Protein AF-A0A2E6NA21-F1 (afdb_monomer_lite)

Sequence (187 aa):
MALSGMVLVLFVMGHMLGNLQIFLGPDVINAYAYKLHHLLPASALWAVRLVLLGTIAVHLWAAVTLTLDNRKARPQGYLEDKVVQASYSSRTMRMSGIILLAFIIFHIAHFTVRIIPGKQYEEFGILEKTMVPLVKDGEVVMKNGHEVTTFNVNDMMVAGFKVWWVSAFYIIATGLLCMHLMHGFSS

Structure (mmCIF, N/CA/C/O backbone):
data_AF-A0A2E6NA21-F1
#
_entry.id   AF-A0A2E6NA21-F1
#
loop_
_atom_site.group_PDB
_atom_site.id
_atom_site.type_symbol
_atom_site.label_atom_id
_atom_site.label_alt_id
_atom_site.label_comp_id
_atom_site.label_asym_id
_atom_site.label_entity_id
_atom_site.label_seq_id
_atom_site.pdbx_PDB_ins_code
_atom_site.Cartn_x
_atom_site.Cartn_y
_atom_site.Cartn_z
_atom_site.occupancy
_atom_site.B_iso_or_equiv
_atom_site.auth_seq_id
_atom_site.auth_comp_id
_atom_site.auth_asym_id
_atom_site.auth_atom_id
_atom_site.pdbx_PDB_model_num
ATOM 1 N N . MET A 1 1 ? -12.919 9.742 11.519 1.00 87.44 1 MET A N 1
ATOM 2 C CA . MET A 1 1 ? -13.012 8.289 11.260 1.00 87.44 1 MET A CA 1
ATOM 3 C C . MET A 1 1 ? -13.447 7.982 9.837 1.00 87.44 1 MET A C 1
ATOM 5 O O . MET A 1 1 ? -12.627 7.455 9.100 1.00 87.44 1 MET A O 1
ATOM 9 N N . ALA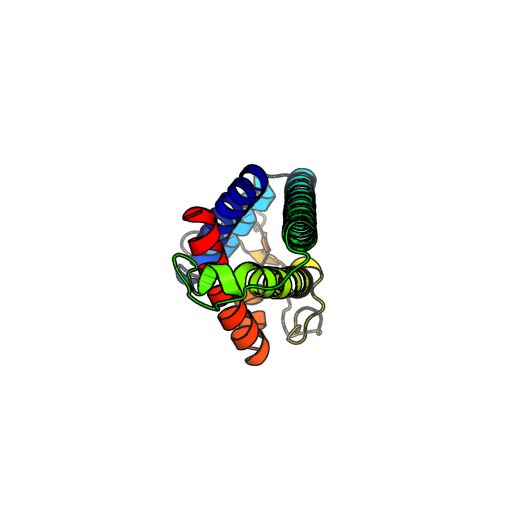 A 1 2 ? -14.665 8.349 9.424 1.00 87.88 2 ALA A N 1
ATOM 10 C CA . ALA A 1 2 ? -15.185 7.994 8.098 1.00 87.88 2 ALA A CA 1
ATOM 11 C C . ALA A 1 2 ? -14.351 8.554 6.928 1.00 87.88 2 ALA A C 1
ATOM 13 O O . ALA A 1 2 ? -13.934 7.793 6.064 1.00 87.88 2 ALA A O 1
ATOM 14 N N . LEU A 1 3 ? -14.028 9.856 6.931 1.00 92.06 3 LEU A N 1
ATOM 15 C CA . LEU A 1 3 ? -13.282 10.480 5.827 1.00 92.06 3 LEU A CA 1
ATOM 16 C C . LEU A 1 3 ? -11.878 9.880 5.641 1.00 92.06 3 LEU A C 1
ATOM 18 O O . LEU A 1 3 ? -11.493 9.544 4.526 1.00 92.06 3 LEU A O 1
ATOM 22 N N . SER A 1 4 ? -11.124 9.701 6.731 1.00 94.31 4 SER A N 1
ATOM 23 C CA . SER A 1 4 ? -9.805 9.066 6.659 1.00 94.31 4 SER A CA 1
ATOM 24 C C . SER A 1 4 ? -9.903 7.591 6.262 1.00 94.31 4 SER A C 1
ATOM 26 O O . SER A 1 4 ? -9.069 7.120 5.499 1.00 94.31 4 SER A O 1
ATOM 28 N N . GLY A 1 5 ? -10.944 6.877 6.708 1.00 91.69 5 GLY A N 1
ATOM 29 C CA . GLY A 1 5 ? -11.231 5.514 6.256 1.00 91.69 5 GLY A CA 1
ATOM 30 C C . GLY A 1 5 ? -11.495 5.442 4.750 1.00 91.69 5 GLY A C 1
ATOM 31 O O . GLY A 1 5 ? -10.889 4.621 4.073 1.00 91.69 5 GLY A O 1
ATOM 32 N N . MET A 1 6 ? -12.313 6.349 4.209 1.00 92.75 6 MET A N 1
ATOM 33 C CA . MET A 1 6 ? -12.626 6.416 2.777 1.00 92.75 6 MET A CA 1
ATOM 34 C C . MET A 1 6 ? -11.366 6.597 1.921 1.00 92.75 6 MET A C 1
ATOM 36 O O . MET A 1 6 ? -11.164 5.867 0.953 1.00 92.75 6 MET A O 1
ATOM 40 N N . VAL A 1 7 ? -10.483 7.527 2.299 1.00 95.38 7 VAL A N 1
ATOM 41 C CA . VAL A 1 7 ? -9.211 7.748 1.589 1.00 95.38 7 VAL A CA 1
ATOM 42 C C . VAL A 1 7 ? -8.351 6.479 1.585 1.00 95.38 7 VAL A C 1
ATOM 44 O O . VAL A 1 7 ? -7.811 6.106 0.544 1.00 95.38 7 VAL A O 1
ATOM 47 N N . LEU A 1 8 ? -8.251 5.785 2.724 1.00 94.69 8 LEU A N 1
ATOM 48 C CA . LEU A 1 8 ? -7.475 4.546 2.831 1.00 94.69 8 LEU A CA 1
ATOM 49 C C . LEU A 1 8 ? -8.094 3.397 2.029 1.00 94.69 8 LEU A C 1
ATOM 51 O O . LEU A 1 8 ? -7.355 2.654 1.391 1.00 94.69 8 LEU A O 1
ATOM 55 N N . VAL A 1 9 ? -9.423 3.270 2.009 1.00 93.94 9 VAL A N 1
ATOM 56 C CA . VAL A 1 9 ? -10.135 2.267 1.198 1.00 93.94 9 VAL A CA 1
ATOM 57 C C . VAL A 1 9 ? -9.843 2.480 -0.286 1.00 93.94 9 VAL A C 1
ATOM 59 O O . VAL A 1 9 ? -9.424 1.542 -0.964 1.00 93.94 9 VAL A O 1
ATOM 62 N N . LEU A 1 10 ? -9.998 3.712 -0.782 1.00 93.88 10 LEU A N 1
ATOM 63 C CA . LEU A 1 10 ? -9.723 4.049 -2.182 1.00 93.88 10 LEU A CA 1
ATOM 64 C C . LEU A 1 10 ? -8.265 3.761 -2.552 1.00 93.88 10 LEU A C 1
ATOM 66 O O . LEU A 1 10 ? -7.993 3.183 -3.607 1.00 93.88 10 LEU A O 1
ATOM 70 N N . PHE A 1 11 ? -7.331 4.110 -1.665 1.00 95.19 11 PHE A N 1
ATOM 71 C CA . PHE A 1 11 ? -5.924 3.782 -1.856 1.00 95.19 11 PHE A CA 1
ATOM 72 C C . PHE A 1 11 ? -5.698 2.270 -1.922 1.00 95.19 11 PHE A C 1
ATOM 74 O O . PHE A 1 11 ? -5.052 1.805 -2.857 1.00 95.19 11 PHE A O 1
ATOM 81 N N . VAL A 1 12 ? -6.236 1.496 -0.974 1.00 95.00 12 VAL A N 1
ATOM 82 C CA . VAL A 1 12 ? -6.077 0.035 -0.951 1.00 95.00 12 VAL A CA 1
ATOM 83 C C . VAL A 1 12 ? -6.665 -0.594 -2.213 1.00 95.00 12 VAL A C 1
ATOM 85 O O . VAL A 1 12 ? -6.020 -1.457 -2.798 1.00 95.00 12 VAL A O 1
ATOM 88 N N . MET A 1 13 ? -7.825 -0.137 -2.693 1.00 93.75 13 MET A N 1
ATOM 89 C CA . MET A 1 13 ? -8.403 -0.620 -3.953 1.00 93.75 13 MET A CA 1
ATOM 90 C C . MET A 1 13 ? -7.458 -0.387 -5.139 1.00 93.75 13 MET A C 1
ATOM 92 O O . MET A 1 13 ? -7.123 -1.334 -5.850 1.00 93.75 13 MET A O 1
ATOM 96 N N . GLY A 1 14 ? -6.978 0.847 -5.328 1.00 94.88 14 GLY A N 1
ATOM 97 C CA . GLY A 1 14 ? -6.031 1.168 -6.402 1.00 94.88 14 GLY A CA 1
ATOM 98 C C . GLY A 1 14 ? -4.698 0.425 -6.260 1.00 94.88 14 GLY A C 1
ATOM 99 O O . GLY A 1 14 ? -4.151 -0.082 -7.240 1.00 94.88 14 GLY A O 1
ATOM 100 N N . HIS A 1 15 ? -4.200 0.296 -5.031 1.00 94.94 15 HIS A N 1
ATOM 101 C CA . HIS A 1 15 ? -2.989 -0.451 -4.714 1.00 94.94 15 HIS A CA 1
ATOM 102 C C . HIS A 1 15 ? -3.134 -1.928 -5.092 1.00 94.94 15 HIS A C 1
ATOM 104 O O . HIS A 1 15 ? -2.263 -2.475 -5.766 1.00 94.94 15 HIS A O 1
ATOM 110 N N . MET A 1 16 ? -4.244 -2.570 -4.726 1.00 94.06 16 MET A N 1
ATOM 111 C CA . MET A 1 16 ? -4.506 -3.964 -5.083 1.00 94.06 16 MET A CA 1
ATOM 112 C C . MET A 1 16 ? -4.643 -4.145 -6.596 1.00 94.06 16 MET A C 1
ATOM 114 O O . MET A 1 16 ? -4.037 -5.065 -7.137 1.00 94.06 16 MET A O 1
ATOM 118 N N . LEU A 1 17 ? -5.342 -3.244 -7.296 1.00 95.12 17 LEU A N 1
ATOM 119 C CA . LEU A 1 17 ? -5.437 -3.277 -8.763 1.00 95.12 17 LEU A CA 1
ATOM 120 C C . LEU A 1 17 ? -4.061 -3.197 -9.439 1.00 95.12 17 LEU A C 1
ATOM 122 O O . LEU A 1 17 ? -3.809 -3.921 -10.400 1.00 95.12 17 LEU A O 1
ATOM 126 N N . GLY A 1 18 ? -3.156 -2.361 -8.925 1.00 94.50 18 GLY A N 1
ATOM 127 C CA . GLY A 1 18 ? -1.771 -2.310 -9.396 1.00 94.50 18 GLY A CA 1
ATOM 128 C C . GLY A 1 18 ? -1.015 -3.620 -9.148 1.00 94.50 18 GLY A C 1
ATOM 129 O O . GLY A 1 18 ? -0.352 -4.124 -10.050 1.00 94.50 18 GLY A O 1
ATOM 130 N N . ASN A 1 19 ? -1.151 -4.206 -7.954 1.00 94.62 19 ASN A N 1
ATOM 131 C CA . ASN A 1 19 ? -0.463 -5.452 -7.593 1.00 94.62 19 ASN A CA 1
ATOM 132 C C . ASN A 1 19 ? -0.990 -6.676 -8.356 1.00 94.62 19 ASN A C 1
ATOM 134 O O . ASN A 1 19 ? -0.204 -7.557 -8.689 1.00 94.62 19 ASN A O 1
ATOM 138 N N . LEU A 1 20 ? -2.289 -6.739 -8.669 1.00 95.00 20 LEU A N 1
ATOM 139 C CA . LEU A 1 20 ? -2.887 -7.857 -9.413 1.00 95.00 20 LEU A CA 1
ATOM 140 C C . LEU A 1 20 ? -2.317 -8.007 -10.831 1.00 95.00 20 LEU A C 1
ATOM 142 O O . LEU A 1 20 ? -2.383 -9.095 -11.400 1.00 95.00 20 LEU A O 1
ATOM 146 N N . GLN A 1 21 ? -1.692 -6.962 -11.382 1.00 94.69 21 GLN A N 1
ATOM 147 C CA . GLN A 1 21 ? -0.993 -7.045 -12.667 1.00 94.69 21 GLN A CA 1
ATOM 148 C C . GLN A 1 21 ? 0.176 -8.039 -12.653 1.00 94.69 21 GLN A C 1
ATOM 150 O O . GLN A 1 21 ? 0.604 -8.463 -13.722 1.00 94.69 21 GLN A O 1
ATOM 155 N N . ILE A 1 22 ? 0.642 -8.481 -11.475 1.00 94.12 22 ILE A N 1
ATOM 156 C CA . ILE A 1 22 ? 1.618 -9.574 -11.348 1.00 94.12 22 ILE A CA 1
ATOM 157 C C . ILE A 1 22 ? 1.169 -10.847 -12.088 1.00 94.12 22 ILE A C 1
ATOM 159 O O . ILE A 1 22 ? 2.003 -11.569 -12.627 1.00 94.12 22 ILE A O 1
ATOM 163 N N . PHE A 1 23 ? -0.143 -11.099 -12.165 1.00 93.88 23 PHE A N 1
ATOM 164 C CA . PHE A 1 23 ? -0.715 -12.272 -12.832 1.00 93.88 23 PHE A CA 1
ATOM 165 C C . PHE A 1 23 ? -0.804 -12.134 -14.358 1.00 93.88 23 PHE A C 1
ATOM 167 O O . PHE A 1 23 ? -1.068 -13.120 -15.038 1.00 93.88 23 PHE A O 1
ATOM 174 N N . LEU A 1 24 ? -0.583 -10.932 -14.902 1.00 93.06 24 LEU A N 1
ATOM 175 C CA . LEU A 1 24 ? -0.597 -10.665 -16.346 1.00 93.06 24 LEU A CA 1
ATOM 176 C C . LEU A 1 24 ? 0.786 -10.829 -16.996 1.00 93.06 24 LEU A C 1
ATOM 178 O O . LEU A 1 24 ? 0.904 -10.729 -18.213 1.00 93.06 24 LEU A O 1
ATOM 182 N N . GLY A 1 25 ? 1.820 -11.084 -16.192 1.00 90.56 25 GLY A N 1
ATOM 183 C CA . GLY A 1 25 ? 3.188 -11.328 -16.637 1.00 90.56 25 GLY A CA 1
ATOM 184 C C . GLY A 1 25 ? 4.200 -10.295 -16.115 1.00 90.56 25 GLY A C 1
ATOM 185 O O . GLY A 1 25 ? 3.814 -9.201 -15.687 1.00 90.56 25 GLY A O 1
ATOM 186 N N . PRO A 1 26 ? 5.508 -10.620 -16.144 1.00 90.25 26 PRO A N 1
ATOM 187 C CA . PRO A 1 26 ? 6.567 -9.752 -15.620 1.00 90.25 26 PRO A CA 1
ATOM 188 C C . PRO A 1 26 ? 6.638 -8.383 -16.297 1.00 90.25 26 PRO A C 1
ATOM 190 O O . PRO A 1 26 ? 6.786 -7.362 -15.623 1.00 90.25 26 PRO A O 1
ATOM 193 N N . ASP A 1 27 ? 6.458 -8.350 -17.616 1.00 91.00 27 ASP A N 1
ATOM 194 C CA . ASP A 1 27 ? 6.577 -7.125 -18.407 1.00 91.00 27 ASP A CA 1
ATOM 195 C C . ASP A 1 27 ? 5.479 -6.115 -18.061 1.00 91.00 27 ASP A C 1
ATOM 197 O O . ASP A 1 27 ? 5.738 -4.916 -17.972 1.00 91.00 27 ASP A O 1
ATOM 201 N N . VAL A 1 28 ? 4.261 -6.591 -17.778 1.00 92.25 28 VAL A N 1
ATOM 202 C CA . VAL A 1 28 ? 3.105 -5.732 -17.482 1.00 92.25 28 VAL A CA 1
ATOM 203 C C . VAL A 1 28 ? 3.316 -4.960 -16.181 1.00 92.25 28 VAL A C 1
ATOM 205 O O . VAL A 1 28 ? 3.185 -3.733 -16.162 1.00 92.25 28 VAL A O 1
ATOM 208 N N . ILE A 1 29 ? 3.699 -5.645 -15.100 1.00 93.19 29 ILE A N 1
ATOM 209 C CA . ILE A 1 29 ? 3.918 -4.991 -13.804 1.00 93.19 29 ILE A CA 1
ATOM 210 C C . ILE A 1 29 ? 5.163 -4.090 -13.811 1.00 93.19 29 ILE A C 1
ATOM 212 O O . ILE A 1 29 ? 5.142 -2.999 -13.233 1.00 93.19 29 ILE A O 1
ATOM 216 N N . ASN A 1 30 ? 6.221 -4.489 -14.522 1.00 92.19 30 ASN A N 1
ATOM 217 C CA . ASN A 1 30 ? 7.436 -3.686 -14.668 1.00 92.19 30 ASN A CA 1
ATOM 218 C C . ASN A 1 30 ? 7.176 -2.423 -15.513 1.00 92.19 30 ASN A C 1
ATOM 220 O O . ASN A 1 30 ? 7.672 -1.338 -15.186 1.00 92.19 30 ASN A O 1
ATOM 224 N N . ALA A 1 31 ? 6.344 -2.523 -16.554 1.00 91.56 31 ALA A N 1
ATOM 225 C CA . ALA A 1 31 ? 5.896 -1.381 -17.349 1.00 91.56 31 ALA A CA 1
ATOM 226 C C . ALA A 1 31 ? 4.939 -0.467 -16.572 1.00 91.56 31 ALA A C 1
ATOM 228 O O . ALA A 1 31 ? 4.985 0.756 -16.729 1.00 91.56 31 ALA A O 1
ATOM 229 N N . TYR A 1 32 ? 4.089 -1.023 -15.707 1.00 92.50 32 TYR A N 1
ATOM 230 C CA . TYR A 1 32 ? 3.257 -0.236 -14.798 1.00 92.50 32 TYR A CA 1
ATOM 231 C C . TYR A 1 32 ? 4.110 0.581 -13.821 1.00 92.50 32 TYR A C 1
ATOM 233 O O . TYR A 1 32 ? 3.897 1.789 -13.682 1.00 92.50 32 TYR A O 1
ATOM 241 N N . ALA A 1 33 ? 5.128 -0.038 -13.217 1.00 89.88 33 ALA A N 1
ATOM 242 C CA . ALA A 1 33 ? 6.090 0.655 -12.365 1.00 89.88 33 ALA A CA 1
ATOM 243 C C . ALA A 1 33 ? 6.825 1.772 -13.124 1.00 89.88 33 ALA A C 1
ATOM 245 O O . ALA A 1 33 ? 6.919 2.894 -12.619 1.00 89.88 33 ALA A O 1
ATOM 246 N N . TYR A 1 34 ? 7.259 1.502 -14.362 1.00 90.56 34 TYR A N 1
ATOM 247 C CA . TYR A 1 34 ? 7.857 2.514 -15.235 1.00 90.56 34 TYR A CA 1
ATOM 248 C C . TYR A 1 34 ? 6.918 3.704 -15.447 1.00 90.56 34 TYR A C 1
ATOM 250 O O . TYR A 1 34 ? 7.301 4.845 -15.194 1.00 90.56 34 TYR A O 1
ATOM 258 N N . LYS A 1 35 ? 5.670 3.452 -15.869 1.00 91.19 35 LYS A N 1
ATOM 259 C CA . LYS A 1 35 ? 4.672 4.506 -16.113 1.00 91.19 35 LYS A CA 1
ATOM 260 C C . LYS A 1 35 ? 4.438 5.350 -14.868 1.00 91.19 35 LYS A C 1
ATOM 262 O O . LYS A 1 35 ? 4.381 6.570 -14.977 1.00 91.19 35 LYS A O 1
ATOM 267 N N . LEU A 1 36 ? 4.337 4.726 -13.697 1.00 89.69 36 LEU A N 1
ATOM 268 C CA . LEU A 1 36 ? 4.095 5.440 -12.449 1.00 89.69 36 LEU A CA 1
ATOM 269 C C . LEU A 1 36 ? 5.255 6.383 -12.095 1.00 89.69 36 LEU A C 1
ATOM 271 O O . LEU A 1 36 ? 5.015 7.546 -11.783 1.00 89.69 36 LEU A O 1
ATOM 275 N N . HIS A 1 37 ? 6.499 5.910 -12.202 1.00 86.25 37 HIS A N 1
ATOM 276 C CA . HIS A 1 37 ? 7.701 6.716 -11.949 1.00 86.25 37 HIS A CA 1
ATOM 277 C C . HIS A 1 37 ? 7.999 7.748 -13.043 1.00 86.25 37 HIS A C 1
ATOM 279 O O . HIS A 1 37 ? 8.673 8.742 -12.781 1.00 86.25 37 HIS A O 1
ATOM 285 N N . HIS A 1 38 ? 7.528 7.514 -14.268 1.00 87.25 38 HIS A N 1
ATOM 286 C CA . HIS A 1 38 ? 7.712 8.441 -15.378 1.00 87.25 38 HIS A CA 1
ATOM 287 C C . HIS A 1 38 ? 6.673 9.569 -15.373 1.00 87.25 38 HIS A C 1
ATOM 289 O O . HIS A 1 38 ? 7.017 10.719 -15.633 1.00 87.25 38 HIS A O 1
ATOM 295 N N . LEU A 1 39 ? 5.409 9.252 -15.067 1.00 89.06 39 LEU A N 1
ATOM 296 C CA . LEU A 1 39 ? 4.314 10.227 -15.014 1.00 89.06 39 LEU A CA 1
ATOM 297 C C . LEU A 1 39 ? 4.345 11.068 -13.736 1.00 89.06 39 LEU A C 1
ATOM 299 O O . LEU A 1 39 ? 3.979 12.242 -13.768 1.00 89.06 39 LEU A O 1
ATOM 303 N N . LEU A 1 40 ? 4.756 10.474 -12.613 1.00 89.00 40 LEU A N 1
ATOM 304 C CA . LEU A 1 40 ? 4.843 11.163 -11.332 1.00 89.00 40 LEU A CA 1
ATOM 305 C C . LEU A 1 40 ? 6.311 11.365 -10.955 1.00 89.00 40 LEU A C 1
ATOM 307 O O . LEU A 1 40 ? 7.024 10.380 -10.752 1.00 89.00 40 LEU A O 1
ATOM 311 N N . PRO A 1 41 ? 6.776 12.619 -10.793 1.00 89.56 41 PRO A N 1
ATOM 312 C CA . PRO A 1 41 ? 8.125 12.862 -10.309 1.00 89.56 41 PRO A CA 1
ATOM 313 C C . PRO A 1 41 ? 8.300 12.249 -8.916 1.00 89.56 41 PRO A C 1
ATOM 315 O O . PRO A 1 41 ? 7.345 12.116 -8.145 1.00 89.56 41 PRO A O 1
ATOM 318 N N . ALA A 1 42 ? 9.540 11.915 -8.555 1.00 87.50 42 ALA A N 1
ATOM 319 C CA . ALA A 1 42 ? 9.842 11.275 -7.274 1.00 87.50 42 ALA A CA 1
ATOM 320 C C . ALA A 1 42 ? 9.289 12.057 -6.064 1.00 87.50 42 ALA A C 1
ATOM 322 O O . ALA A 1 42 ? 8.836 11.453 -5.091 1.00 87.50 42 ALA A O 1
ATOM 323 N N . SER A 1 43 ? 9.262 13.392 -6.145 1.00 90.25 43 SER A N 1
ATOM 324 C CA . SER A 1 43 ? 8.662 14.272 -5.135 1.00 90.25 43 SER A CA 1
ATOM 325 C C . SER A 1 43 ? 7.154 14.057 -4.972 1.00 90.25 43 SER A C 1
ATOM 327 O O . SER A 1 43 ? 6.668 14.028 -3.843 1.00 90.25 43 SER A O 1
ATOM 329 N N . ALA A 1 44 ? 6.414 13.842 -6.064 1.00 91.06 44 ALA A N 1
ATOM 330 C CA . ALA A 1 44 ? 4.980 13.567 -6.022 1.00 91.06 44 ALA A CA 1
ATOM 331 C C . ALA A 1 44 ? 4.686 12.200 -5.388 1.00 91.06 44 ALA A C 1
ATOM 333 O O . ALA A 1 44 ? 3.797 12.093 -4.545 1.00 91.06 44 ALA A O 1
ATOM 334 N N . LEU A 1 45 ? 5.470 11.165 -5.716 1.00 89.25 45 LEU A N 1
ATOM 335 C CA . LEU A 1 45 ? 5.334 9.843 -5.088 1.00 89.25 45 LEU A CA 1
ATOM 336 C C . LEU A 1 45 ? 5.612 9.892 -3.578 1.00 89.25 45 LEU A C 1
ATOM 338 O O . LEU A 1 45 ? 4.905 9.257 -2.791 1.00 89.25 45 LEU A O 1
ATOM 342 N N . TRP A 1 46 ? 6.604 10.679 -3.155 1.00 91.56 46 TRP A N 1
ATOM 343 C CA . TRP A 1 46 ? 6.856 10.934 -1.736 1.00 91.56 46 TRP A CA 1
ATOM 344 C C . TRP A 1 46 ? 5.733 11.727 -1.072 1.00 91.56 46 TRP A C 1
ATOM 346 O O . TRP A 1 46 ? 5.329 11.371 0.032 1.00 91.56 46 TRP A O 1
ATOM 356 N N . ALA A 1 47 ? 5.185 12.744 -1.739 1.00 94.12 47 ALA A N 1
ATOM 357 C CA . ALA A 1 47 ? 4.043 13.495 -1.226 1.00 94.12 47 ALA A CA 1
ATOM 358 C C . ALA A 1 47 ? 2.832 12.578 -0.997 1.00 94.12 47 ALA A C 1
ATOM 360 O O . ALA A 1 47 ? 2.267 12.584 0.095 1.00 94.12 47 ALA A O 1
ATOM 361 N N . VAL A 1 48 ? 2.495 11.719 -1.968 1.00 93.12 48 VAL A N 1
ATOM 362 C CA . VAL A 1 48 ? 1.437 10.704 -1.816 1.00 93.12 48 VAL A CA 1
ATOM 363 C C . VAL A 1 48 ? 1.722 9.805 -0.612 1.00 93.12 48 VAL A C 1
ATOM 365 O O . VAL A 1 48 ? 0.839 9.594 0.218 1.00 93.12 48 VAL A O 1
ATOM 368 N N . ARG A 1 49 ? 2.962 9.325 -0.453 1.00 94.06 49 ARG A N 1
ATOM 369 C CA . ARG A 1 49 ? 3.350 8.495 0.698 1.00 94.06 49 ARG A CA 1
ATOM 370 C C . ARG A 1 49 ? 3.162 9.225 2.032 1.00 94.06 49 ARG A C 1
ATOM 372 O O . ARG A 1 49 ? 2.613 8.639 2.962 1.00 94.06 49 ARG A O 1
ATOM 379 N N . LEU A 1 50 ? 3.584 10.484 2.131 1.00 95.94 50 LEU A N 1
ATOM 380 C CA . LEU A 1 50 ? 3.430 11.287 3.347 1.00 95.94 50 LEU A CA 1
ATOM 381 C C . LEU A 1 50 ? 1.956 11.558 3.667 1.00 95.94 50 LEU A C 1
ATOM 383 O O . LEU A 1 50 ? 1.555 11.430 4.822 1.00 95.94 50 LEU A O 1
ATOM 387 N N . VAL A 1 51 ? 1.136 11.852 2.654 1.00 96.38 51 VAL A N 1
ATOM 388 C CA . VAL A 1 51 ? -0.317 12.026 2.814 1.00 96.38 51 VAL A CA 1
ATOM 389 C C . VAL A 1 51 ? -0.967 10.740 3.323 1.00 96.38 51 VAL A C 1
ATOM 391 O O . VAL A 1 51 ? -1.786 10.792 4.242 1.00 96.38 51 VAL A O 1
ATOM 394 N N . LEU A 1 52 ? -0.588 9.578 2.788 1.00 96.31 52 LEU A N 1
ATOM 395 C CA . LEU A 1 52 ? -1.115 8.288 3.241 1.00 96.31 52 LEU A CA 1
ATOM 396 C C . LEU A 1 52 ? -0.708 7.975 4.682 1.00 96.31 52 LEU A C 1
ATOM 398 O O . LEU A 1 52 ? -1.565 7.603 5.481 1.00 96.31 52 LEU A O 1
ATOM 402 N N . LEU A 1 53 ? 0.561 8.184 5.045 1.00 96.06 53 LEU A N 1
ATOM 403 C CA . LEU A 1 53 ? 1.025 8.011 6.426 1.00 96.06 53 LEU A CA 1
ATOM 404 C C . LEU A 1 53 ? 0.301 8.963 7.389 1.00 96.06 53 LEU A C 1
ATOM 406 O O . LEU A 1 53 ? -0.145 8.534 8.453 1.00 96.06 53 LEU A O 1
ATOM 410 N N . GLY A 1 54 ? 0.111 10.224 6.994 1.00 97.56 54 GLY A N 1
ATOM 411 C CA . GLY A 1 54 ? -0.683 11.188 7.756 1.00 97.56 54 GLY A CA 1
ATOM 412 C C . GLY A 1 54 ? -2.143 10.755 7.904 1.00 97.56 54 GLY A C 1
ATOM 413 O O . GLY A 1 54 ? -2.703 10.821 8.997 1.00 97.56 54 GLY A O 1
ATOM 414 N N . THR A 1 55 ? -2.749 10.228 6.839 1.00 97.25 55 THR A N 1
ATOM 415 C CA . THR A 1 55 ? -4.129 9.719 6.865 1.00 97.25 55 THR A CA 1
ATOM 416 C C . THR A 1 55 ? -4.263 8.518 7.800 1.00 97.25 55 THR A C 1
ATOM 418 O O . THR A 1 55 ? -5.218 8.459 8.576 1.00 97.25 55 THR A O 1
ATOM 421 N N . ILE A 1 56 ? -3.295 7.594 7.782 1.00 96.00 56 ILE A N 1
ATOM 422 C CA . ILE A 1 56 ? -3.225 6.467 8.724 1.00 96.00 56 ILE A CA 1
ATOM 423 C C . ILE A 1 56 ? -3.121 6.985 10.162 1.00 96.00 56 ILE A C 1
ATOM 425 O O . ILE A 1 56 ? -3.872 6.527 11.020 1.00 96.00 56 ILE A O 1
ATOM 429 N N . ALA A 1 57 ? -2.250 7.963 10.430 1.00 96.56 57 ALA A N 1
ATOM 430 C CA . ALA A 1 57 ? -2.090 8.537 11.765 1.00 96.56 57 ALA A CA 1
ATOM 431 C C . ALA A 1 57 ? -3.385 9.196 12.269 1.00 96.56 57 ALA A C 1
ATOM 433 O O . ALA A 1 57 ? -3.808 8.935 13.395 1.00 96.56 57 ALA A O 1
ATOM 434 N N . VAL A 1 58 ? -4.062 9.982 11.425 1.00 97.06 58 VAL A N 1
ATOM 435 C CA . VAL A 1 58 ? -5.360 10.598 11.754 1.00 97.06 58 VAL A CA 1
ATOM 436 C C . VAL A 1 58 ? -6.440 9.536 11.976 1.00 97.06 58 VAL A C 1
ATOM 438 O O . VAL A 1 58 ? -7.245 9.659 12.900 1.00 97.06 58 VAL A O 1
ATOM 441 N N . HIS A 1 59 ? -6.469 8.485 11.153 1.00 95.19 59 HIS A N 1
ATOM 442 C CA . HIS A 1 59 ? -7.401 7.371 11.317 1.00 95.19 59 HIS A CA 1
ATOM 443 C C . HIS A 1 59 ? -7.172 6.629 12.641 1.00 95.19 59 HIS A C 1
ATOM 445 O O . HIS A 1 59 ? -8.124 6.410 13.388 1.00 95.19 59 HIS A O 1
ATOM 451 N N . LEU A 1 60 ? -5.917 6.317 12.974 1.00 94.38 60 LEU A N 1
ATOM 452 C CA . LEU A 1 60 ? -5.546 5.673 14.232 1.00 94.38 60 LEU A CA 1
ATOM 453 C C . LEU A 1 60 ? -5.876 6.556 15.438 1.00 94.38 60 LEU A C 1
ATOM 455 O O . LEU A 1 60 ? -6.479 6.077 16.395 1.00 94.38 60 LEU A O 1
ATOM 459 N N . TRP A 1 61 ? -5.526 7.843 15.386 1.00 95.88 61 TRP A N 1
ATOM 460 C CA . TRP A 1 61 ? -5.827 8.791 16.456 1.00 95.88 61 TRP A CA 1
ATOM 461 C C . TRP A 1 61 ? -7.328 8.852 16.735 1.00 95.88 61 TRP A C 1
ATOM 463 O O . TRP A 1 61 ? -7.755 8.662 17.872 1.00 95.88 61 TRP A O 1
ATOM 473 N N . ALA A 1 62 ? -8.145 9.029 15.697 1.00 94.31 62 ALA A N 1
ATOM 474 C CA . ALA A 1 62 ? -9.590 9.071 15.861 1.00 94.31 62 ALA A CA 1
ATOM 475 C C . ALA A 1 62 ? -10.165 7.719 16.348 1.00 94.31 62 ALA A C 1
ATOM 477 O O . ALA A 1 62 ? -11.108 7.718 17.141 1.00 94.31 62 ALA A O 1
ATOM 478 N N . ALA A 1 63 ? -9.577 6.580 15.958 1.00 91.44 63 ALA A N 1
ATOM 479 C CA . ALA A 1 63 ? -9.983 5.253 16.432 1.00 91.44 63 ALA A CA 1
ATOM 480 C C . ALA A 1 63 ? -9.672 5.051 17.924 1.00 91.44 63 ALA A C 1
ATOM 482 O O . ALA A 1 63 ? -10.478 4.474 18.665 1.00 91.44 63 ALA A O 1
ATOM 483 N N . VAL A 1 64 ? -8.509 5.536 18.368 1.00 92.00 64 VAL A N 1
ATOM 484 C CA . VAL A 1 64 ? -8.083 5.508 19.771 1.00 92.00 64 VAL A CA 1
ATOM 485 C C . VAL A 1 64 ? -8.961 6.431 20.608 1.00 92.00 64 VAL A C 1
ATOM 487 O O . VAL A 1 64 ? -9.490 5.978 21.621 1.00 92.00 64 VAL A O 1
ATOM 490 N N . THR A 1 65 ? -9.187 7.672 20.174 1.00 93.31 65 THR A N 1
ATOM 491 C CA . THR A 1 65 ? -10.061 8.626 20.875 1.00 93.31 65 THR 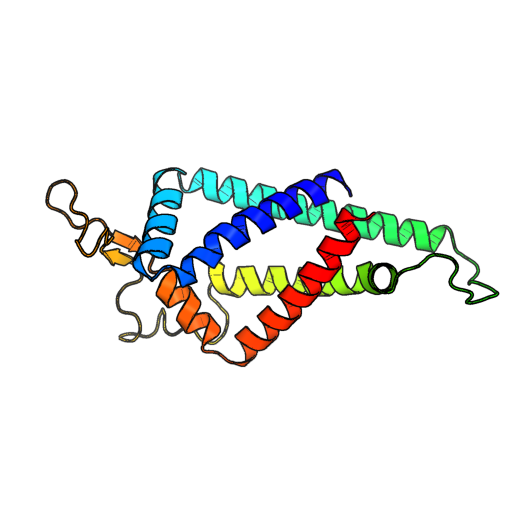A CA 1
ATOM 492 C C . THR A 1 65 ? -11.464 8.051 21.049 1.00 93.31 65 THR A C 1
ATOM 494 O O . THR A 1 65 ? -11.939 7.940 22.176 1.00 93.31 65 THR A O 1
ATOM 497 N N . LEU A 1 66 ? -12.071 7.534 19.975 1.00 89.88 66 LEU A N 1
ATOM 498 C CA . LEU A 1 66 ? -13.388 6.897 20.042 1.00 89.88 66 LEU A CA 1
ATOM 499 C C . LEU A 1 66 ? -13.402 5.677 20.978 1.00 89.88 66 LEU A C 1
ATOM 501 O O . LEU A 1 66 ? -14.353 5.461 21.726 1.00 89.88 66 LEU A O 1
ATOM 505 N N . THR A 1 67 ? -12.338 4.873 20.963 1.00 87.88 67 THR A N 1
ATOM 506 C CA . THR A 1 67 ? -12.183 3.734 21.878 1.00 87.88 67 THR A CA 1
ATOM 507 C C . THR A 1 67 ? -12.136 4.176 23.340 1.00 87.88 67 THR A C 1
ATOM 509 O O . THR A 1 67 ? -12.759 3.536 24.192 1.00 87.88 67 THR A O 1
ATOM 512 N N . LEU A 1 68 ? -11.387 5.237 23.639 1.00 89.00 68 LEU A N 1
ATOM 513 C CA . LEU A 1 68 ? -11.250 5.771 24.989 1.00 89.00 68 LEU A CA 1
ATOM 514 C C . LEU A 1 68 ? -12.558 6.404 25.465 1.00 89.00 68 LEU A C 1
ATOM 516 O O . LEU A 1 68 ? -12.963 6.146 26.596 1.00 89.00 68 LEU A O 1
ATOM 520 N N . ASP A 1 69 ? -13.247 7.149 24.607 1.00 89.38 69 ASP A N 1
ATOM 521 C CA . ASP A 1 69 ? -14.528 7.777 24.933 1.00 89.38 69 ASP A CA 1
ATOM 522 C C . ASP A 1 69 ? -15.622 6.729 25.165 1.00 89.38 69 ASP A C 1
ATOM 524 O O . ASP A 1 69 ? -16.318 6.786 26.178 1.00 89.38 69 ASP A O 1
ATOM 528 N N . ASN A 1 70 ? -15.684 5.684 24.332 1.00 86.44 70 ASN A N 1
ATOM 529 C CA . ASN A 1 70 ? -16.583 4.545 24.549 1.00 86.44 70 ASN A CA 1
ATOM 530 C C . ASN A 1 70 ? -16.307 3.821 25.875 1.00 86.44 70 ASN A C 1
ATOM 532 O O . ASN A 1 70 ? -17.234 3.312 26.506 1.00 86.44 70 ASN A O 1
ATOM 536 N N . ARG A 1 71 ? -15.038 3.759 26.307 1.00 84.50 71 ARG A N 1
ATOM 537 C CA . ARG A 1 71 ? -14.657 3.156 27.593 1.00 84.50 71 ARG A CA 1
ATOM 538 C C . ARG A 1 71 ? -15.016 4.064 28.770 1.00 84.50 71 ARG A C 1
ATOM 540 O O . ARG A 1 71 ? -15.523 3.568 29.768 1.00 84.50 71 ARG A O 1
ATOM 547 N N . LYS A 1 72 ? -14.798 5.378 28.653 1.00 88.50 72 LYS A N 1
ATOM 548 C CA . LYS A 1 72 ? -15.185 6.369 29.675 1.00 88.50 72 LYS A CA 1
ATOM 549 C C . LYS A 1 72 ? -16.700 6.442 29.858 1.00 88.50 72 LYS A C 1
ATOM 551 O O . LYS A 1 72 ? -17.167 6.541 30.985 1.00 88.50 72 LYS A O 1
ATOM 556 N N . ALA A 1 73 ? -17.457 6.336 28.767 1.00 84.69 73 ALA A N 1
ATOM 557 C CA . ALA A 1 73 ? -18.917 6.322 28.784 1.00 84.69 73 ALA A CA 1
ATOM 558 C C . ALA A 1 73 ? -19.515 5.038 29.397 1.00 84.69 73 ALA A C 1
ATOM 560 O O . ALA A 1 73 ? -20.728 4.963 29.586 1.00 84.69 73 ALA A O 1
ATOM 561 N N . ARG A 1 74 ? -18.691 4.024 29.714 1.00 75.75 74 ARG A N 1
ATOM 562 C CA . ARG A 1 74 ? -19.119 2.750 30.320 1.00 75.75 74 ARG A CA 1
ATOM 563 C C . ARG A 1 74 ? -18.323 2.409 31.588 1.00 75.75 74 ARG A C 1
ATOM 565 O O . ARG A 1 74 ? -17.504 1.491 31.568 1.00 75.75 74 ARG A O 1
ATOM 572 N N . PRO A 1 75 ? -18.562 3.125 32.702 1.00 75.19 75 PRO A N 1
ATOM 573 C CA . PRO A 1 75 ? -17.900 2.856 33.980 1.00 75.19 75 PRO A CA 1
ATOM 574 C C . PRO A 1 75 ? -18.406 1.585 34.689 1.00 75.19 75 PRO A C 1
ATOM 576 O O . PRO A 1 75 ? -17.676 1.010 35.488 1.00 75.19 75 PRO A O 1
ATOM 579 N N . GLN A 1 76 ? -19.626 1.128 34.391 1.00 72.44 76 GLN A N 1
ATOM 580 C CA . GLN A 1 76 ? -20.195 -0.140 34.869 1.00 72.44 76 GLN A CA 1
ATOM 581 C C . GLN A 1 76 ? -20.294 -1.109 33.677 1.00 72.44 76 GLN A C 1
ATOM 583 O O . GLN A 1 76 ? -20.730 -0.709 32.594 1.00 72.44 76 GLN A O 1
ATOM 588 N N . GLY A 1 77 ? -19.850 -2.359 33.854 1.00 66.19 77 GLY A N 1
ATOM 589 C CA . GLY A 1 77 ? -19.937 -3.402 32.826 1.00 66.19 77 GLY A CA 1
ATOM 590 C C . GLY A 1 77 ? -21.385 -3.793 32.510 1.00 66.19 77 GLY A C 1
ATOM 591 O O . GLY A 1 77 ? -22.304 -3.467 33.260 1.00 66.19 77 GLY A O 1
ATOM 592 N N . TYR A 1 78 ? -21.604 -4.489 31.394 1.00 65.25 78 TYR A N 1
ATOM 593 C CA . TYR A 1 78 ? -22.934 -4.998 31.065 1.00 65.25 78 TYR A CA 1
ATOM 594 C C . TYR A 1 78 ? -23.381 -6.039 32.095 1.00 65.25 78 TYR A C 1
ATOM 596 O O . TYR A 1 78 ? -22.661 -6.992 32.366 1.00 65.25 78 TYR A O 1
ATOM 604 N N . LEU A 1 79 ? -24.575 -5.842 32.660 1.00 61.22 79 LEU A N 1
ATOM 605 C CA . LEU A 1 79 ? -25.188 -6.770 33.616 1.00 61.22 79 LEU A CA 1
ATOM 606 C C . LEU A 1 79 ? -25.745 -8.031 32.929 1.00 61.22 79 LEU A C 1
ATOM 608 O O . LEU A 1 79 ? -25.827 -9.081 33.554 1.00 61.22 79 LEU A O 1
ATOM 612 N N . GLU A 1 80 ? -26.082 -7.941 31.638 1.00 61.47 80 GLU A N 1
ATOM 613 C CA . GLU A 1 80 ? -26.387 -9.084 30.775 1.00 61.47 80 GLU A CA 1
ATOM 614 C C . GLU A 1 80 ? -25.539 -9.016 29.496 1.00 61.47 80 GLU A C 1
ATOM 616 O O . GLU A 1 80 ? -25.635 -8.054 28.732 1.00 61.47 80 GLU A O 1
ATOM 621 N N . ASP A 1 81 ? -24.783 -10.077 29.203 1.00 59.03 81 ASP A N 1
ATOM 622 C CA . ASP A 1 81 ? -24.044 -10.262 27.941 1.00 59.03 81 ASP A CA 1
ATOM 623 C C . ASP A 1 81 ? -24.969 -10.669 26.768 1.00 59.03 81 ASP A C 1
ATOM 625 O O . ASP A 1 81 ? -24.610 -11.470 25.898 1.00 59.03 81 ASP A O 1
ATOM 629 N N . LYS A 1 82 ? -26.196 -10.133 26.709 1.00 55.62 82 LYS A N 1
ATOM 630 C CA . LYS A 1 82 ? -27.094 -10.370 25.571 1.00 55.62 82 LYS A CA 1
ATOM 631 C C . LYS A 1 82 ? -26.699 -9.487 24.397 1.00 55.62 82 LYS A C 1
ATOM 633 O O . LYS A 1 82 ? -26.861 -8.268 24.391 1.00 55.62 82 LYS A O 1
ATOM 638 N N . VAL A 1 83 ? -26.185 -10.136 23.361 1.00 55.53 83 VAL A N 1
ATOM 639 C CA . VAL A 1 83 ? -25.797 -9.497 22.106 1.00 55.53 83 VAL A CA 1
ATOM 640 C C . VAL A 1 83 ? -27.044 -9.165 21.296 1.00 55.53 83 VAL A C 1
ATOM 642 O O . VAL A 1 83 ? -27.626 -10.042 20.671 1.00 55.53 83 VAL A O 1
ATOM 645 N N . VAL A 1 84 ? -27.460 -7.900 21.300 1.00 60.78 84 VAL A N 1
ATOM 646 C CA . VAL A 1 84 ? -28.647 -7.482 20.533 1.00 60.78 84 VAL A CA 1
ATOM 647 C C . VAL A 1 84 ? -28.290 -7.140 19.075 1.00 60.78 84 VAL A C 1
ATOM 649 O O . VAL A 1 84 ? -29.092 -7.398 18.186 1.00 60.78 84 VAL A O 1
ATOM 652 N N . GLN A 1 85 ? -27.093 -6.583 18.809 1.00 58.69 85 GLN A N 1
ATOM 653 C CA . GLN A 1 85 ? -26.712 -6.043 17.480 1.00 58.69 85 GLN A CA 1
ATOM 654 C C . GLN A 1 85 ? -25.200 -6.090 17.129 1.00 58.69 85 GLN A C 1
ATOM 6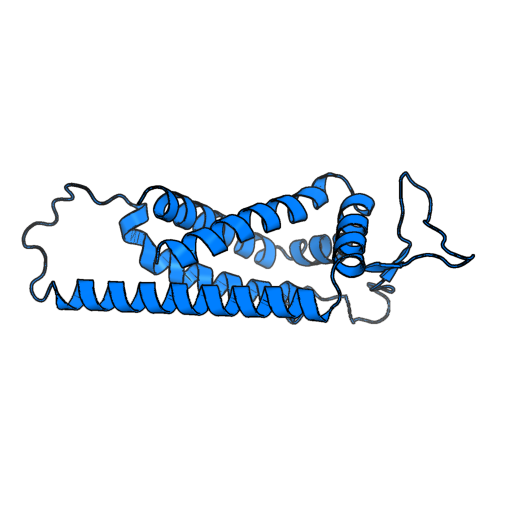56 O O . GLN A 1 85 ? -24.797 -5.597 16.080 1.00 58.69 85 GLN A O 1
ATOM 661 N N . ALA A 1 86 ? -24.314 -6.640 17.972 1.00 56.00 86 ALA A N 1
ATOM 662 C CA . ALA A 1 86 ? -22.867 -6.590 17.703 1.00 56.00 86 ALA A CA 1
ATOM 663 C C . ALA A 1 86 ? -22.385 -7.785 16.860 1.00 56.00 86 ALA A C 1
ATOM 665 O O . ALA A 1 86 ? -22.322 -8.911 17.359 1.00 56.00 86 ALA A O 1
ATOM 666 N N . SER A 1 87 ? -21.988 -7.531 15.608 1.00 63.31 87 SER A N 1
ATOM 667 C CA . SER A 1 87 ? -21.369 -8.538 14.734 1.00 63.31 87 SER A CA 1
ATOM 668 C C . SER A 1 87 ? -19.988 -8.974 15.253 1.00 63.31 87 SER A C 1
ATOM 670 O O . SER A 1 87 ? -19.303 -8.230 15.960 1.00 63.31 87 SER A O 1
ATOM 672 N N . TYR A 1 88 ? -19.541 -10.179 14.880 1.00 60.91 88 TYR A N 1
ATOM 673 C CA . TYR A 1 88 ? -18.199 -10.676 15.224 1.00 60.91 88 TYR A CA 1
ATOM 674 C C . TYR A 1 88 ? -17.092 -9.710 14.767 1.00 60.91 88 TYR A C 1
ATOM 676 O O . TYR A 1 88 ? -16.138 -9.465 15.502 1.00 60.91 88 TYR A O 1
ATOM 684 N N . SER A 1 89 ? -17.277 -9.087 13.599 1.00 59.59 89 SER A N 1
ATOM 685 C CA . SER A 1 89 ? -16.341 -8.102 13.051 1.00 59.59 89 SER A CA 1
ATOM 686 C C . SER A 1 89 ? -16.274 -6.811 13.885 1.00 59.59 89 SER A C 1
ATOM 688 O O . SER A 1 89 ? -15.204 -6.239 14.083 1.00 59.59 89 SER A O 1
ATOM 690 N N . SER A 1 90 ? -17.392 -6.396 14.492 1.00 64.25 90 SER A N 1
ATOM 691 C CA . SER A 1 90 ? -17.420 -5.244 15.406 1.00 64.25 90 SER A CA 1
ATOM 692 C C . SER A 1 90 ? -16.631 -5.509 16.691 1.00 64.25 90 SER A C 1
ATOM 694 O O . SER A 1 90 ? -15.924 -4.639 17.204 1.00 64.25 90 SER A O 1
ATOM 696 N N . ARG A 1 91 ? -16.678 -6.750 17.189 1.00 70.44 91 ARG A N 1
ATOM 697 C CA . ARG A 1 91 ? -15.945 -7.159 18.397 1.00 70.44 91 ARG A CA 1
ATOM 698 C C . ARG A 1 91 ? -14.436 -7.170 18.177 1.00 70.44 91 ARG A C 1
ATOM 700 O O . ARG A 1 91 ? -13.679 -6.798 19.072 1.00 70.44 91 ARG A O 1
ATOM 707 N N . THR A 1 92 ? -13.998 -7.575 16.989 1.00 80.94 92 THR A N 1
ATOM 708 C CA . THR A 1 92 ? -12.576 -7.674 16.644 1.00 80.94 92 THR A CA 1
ATOM 709 C C . THR A 1 92 ? -12.024 -6.411 15.980 1.00 80.94 92 THR A C 1
ATOM 711 O O . THR A 1 92 ? -10.826 -6.360 15.711 1.00 80.94 92 THR A O 1
ATOM 714 N N . MET A 1 93 ? -12.823 -5.353 15.782 1.00 83.00 93 MET A N 1
ATOM 715 C CA . MET A 1 93 ? -12.400 -4.129 15.077 1.00 83.00 93 MET A CA 1
ATOM 716 C C . MET A 1 93 ? -11.137 -3.485 15.677 1.00 83.00 93 MET A C 1
ATOM 718 O O . MET A 1 93 ? -10.212 -3.109 14.959 1.00 83.00 93 MET A O 1
ATOM 722 N N . ARG A 1 94 ? -11.039 -3.419 17.013 1.00 82.56 94 ARG A N 1
ATOM 723 C CA . ARG A 1 94 ? -9.841 -2.878 17.682 1.00 82.56 94 ARG A CA 1
ATOM 724 C C . ARG A 1 94 ? -8.614 -3.771 17.477 1.00 82.56 94 ARG A C 1
ATOM 726 O O . ARG A 1 94 ? -7.531 -3.267 17.203 1.00 82.56 94 ARG A O 1
ATOM 733 N N . MET A 1 95 ? -8.789 -5.088 17.602 1.00 83.00 95 MET A N 1
ATOM 734 C CA . MET A 1 95 ? -7.697 -6.055 17.461 1.00 83.00 95 MET A CA 1
ATOM 735 C C . MET A 1 95 ? -7.198 -6.129 16.018 1.00 83.00 95 MET A C 1
ATOM 737 O O . MET A 1 95 ? -5.994 -6.074 15.787 1.00 83.00 95 MET A O 1
ATOM 741 N N . SER A 1 96 ? -8.116 -6.177 15.050 1.00 87.38 96 SER A N 1
ATOM 742 C CA . SER A 1 96 ? -7.779 -6.131 13.626 1.00 87.38 96 SER A CA 1
ATOM 743 C C . SER A 1 96 ? -7.033 -4.843 13.278 1.00 87.38 96 SER A C 1
ATOM 745 O O . SER A 1 96 ? -6.018 -4.919 12.602 1.00 87.38 96 SER A O 1
ATOM 747 N N . GLY A 1 97 ? -7.435 -3.685 13.819 1.00 88.62 97 GLY A N 1
ATOM 748 C CA . GLY A 1 97 ? -6.711 -2.424 13.627 1.00 88.62 97 GLY A CA 1
ATOM 749 C C . GLY A 1 97 ? -5.258 -2.458 14.126 1.00 88.62 97 GLY A C 1
ATOM 750 O O . GLY A 1 97 ? -4.360 -1.996 13.426 1.00 88.62 97 GLY A O 1
ATOM 751 N N . ILE A 1 98 ? -5.000 -3.047 15.300 1.00 90.12 98 ILE A N 1
ATOM 752 C CA . ILE A 1 98 ? -3.633 -3.191 15.840 1.00 90.12 98 ILE A CA 1
ATOM 753 C C . ILE A 1 98 ? -2.794 -4.130 14.966 1.00 90.12 98 ILE A C 1
ATOM 755 O O . ILE A 1 98 ? -1.652 -3.810 14.631 1.00 90.12 98 ILE A O 1
ATOM 759 N N . ILE A 1 99 ? -3.356 -5.273 14.568 1.00 90.00 99 ILE A N 1
ATOM 760 C CA . ILE A 1 99 ? -2.648 -6.229 13.708 1.00 90.00 99 ILE A CA 1
ATOM 761 C C . ILE A 1 99 ? -2.372 -5.608 12.331 1.00 90.00 99 ILE A C 1
ATOM 763 O O . ILE A 1 99 ? -1.288 -5.791 11.782 1.00 90.00 99 ILE A O 1
ATOM 767 N N . LEU A 1 100 ? -3.302 -4.810 11.798 1.00 93.38 100 LEU A N 1
ATOM 768 C CA . LEU A 1 100 ? -3.106 -4.084 10.545 1.00 93.38 100 LEU A CA 1
ATOM 769 C C . LEU A 1 100 ? -2.026 -3.012 10.642 1.00 93.38 100 LEU A C 1
ATOM 771 O O . LEU A 1 100 ? -1.266 -2.839 9.694 1.00 93.38 100 LEU A O 1
ATOM 775 N N . LEU A 1 101 ? -1.898 -2.327 11.779 1.00 94.19 101 LEU A N 1
ATOM 776 C CA . LEU A 1 101 ? -0.787 -1.402 11.990 1.00 94.19 101 LEU A CA 1
ATOM 777 C C . LEU A 1 101 ? 0.561 -2.137 11.933 1.00 94.19 101 LEU A C 1
ATOM 779 O O . LEU A 1 101 ? 1.475 -1.685 11.243 1.00 94.19 101 LEU A O 1
ATOM 783 N N . ALA A 1 102 ? 0.667 -3.297 12.590 1.00 94.12 102 ALA A N 1
ATOM 784 C CA . ALA A 1 102 ? 1.861 -4.139 12.508 1.00 94.12 102 ALA A CA 1
ATOM 785 C C . ALA A 1 102 ? 2.124 -4.618 11.069 1.00 94.12 102 ALA A C 1
ATOM 787 O O . ALA A 1 102 ? 3.262 -4.569 10.601 1.00 94.12 102 ALA A O 1
ATOM 788 N N . PHE A 1 103 ? 1.073 -5.005 10.340 1.00 95.06 103 PHE A N 1
ATOM 789 C CA . PHE A 1 103 ? 1.154 -5.353 8.923 1.00 95.06 103 PHE A CA 1
ATOM 790 C C . PHE A 1 103 ? 1.677 -4.201 8.063 1.00 95.06 103 PHE A C 1
ATOM 792 O O . PHE A 1 103 ? 2.570 -4.425 7.255 1.00 95.06 103 PHE A O 1
ATOM 799 N N . ILE A 1 104 ? 1.191 -2.972 8.250 1.00 95.19 104 ILE A N 1
ATOM 800 C CA . ILE A 1 104 ? 1.648 -1.800 7.488 1.00 95.19 104 ILE A CA 1
ATOM 801 C C . ILE A 1 104 ? 3.130 -1.520 7.760 1.00 95.19 104 ILE A C 1
ATOM 803 O O . ILE A 1 104 ? 3.891 -1.283 6.820 1.00 95.19 104 ILE A O 1
ATOM 807 N N . ILE A 1 105 ? 3.561 -1.584 9.024 1.00 94.31 105 ILE A N 1
ATOM 808 C CA . ILE A 1 105 ? 4.973 -1.399 9.396 1.00 94.31 105 ILE A CA 1
ATOM 809 C C . ILE A 1 105 ? 5.840 -2.462 8.716 1.00 94.31 105 ILE A C 1
ATOM 811 O O . ILE A 1 105 ? 6.824 -2.127 8.053 1.00 94.31 105 ILE A O 1
ATOM 815 N N . PHE A 1 106 ? 5.443 -3.731 8.821 1.00 92.69 106 PHE A N 1
ATOM 816 C CA . PHE A 1 106 ? 6.123 -4.839 8.155 1.00 92.69 106 PHE A CA 1
ATOM 817 C C . PHE A 1 106 ? 6.142 -4.660 6.632 1.00 92.69 106 PHE A C 1
ATOM 819 O O . PHE A 1 106 ? 7.169 -4.857 5.992 1.00 92.69 106 PHE A O 1
ATOM 826 N N . HIS A 1 107 ? 5.035 -4.227 6.036 1.00 92.94 107 HIS A N 1
ATOM 827 C CA . HIS A 1 107 ? 4.907 -4.012 4.600 1.00 92.94 107 HIS A CA 1
ATOM 828 C C . HIS A 1 107 ? 5.861 -2.927 4.084 1.00 92.94 107 HIS A C 1
ATOM 830 O O . HIS A 1 107 ? 6.576 -3.136 3.098 1.00 92.94 107 HIS A O 1
ATOM 836 N N . ILE A 1 108 ? 5.945 -1.795 4.789 1.00 91.31 108 ILE A N 1
ATOM 837 C CA . ILE A 1 108 ? 6.886 -0.713 4.474 1.00 91.31 108 ILE A CA 1
ATOM 838 C C . ILE A 1 108 ? 8.331 -1.191 4.666 1.00 91.31 108 ILE A C 1
ATOM 840 O O . ILE A 1 108 ? 9.175 -0.953 3.798 1.00 91.31 108 ILE A O 1
ATOM 844 N N . ALA A 1 109 ? 8.623 -1.915 5.747 1.00 88.75 109 ALA A N 1
ATOM 845 C CA . ALA A 1 109 ? 9.943 -2.496 5.974 1.00 88.75 109 ALA A CA 1
ATOM 846 C C . ALA A 1 109 ? 10.332 -3.518 4.885 1.00 88.75 109 ALA A C 1
ATOM 848 O O . ALA A 1 109 ? 11.492 -3.564 4.468 1.00 88.75 109 ALA A O 1
ATOM 849 N N . HIS A 1 110 ? 9.370 -4.287 4.364 1.00 86.00 110 HIS A N 1
ATOM 850 C CA . HIS A 1 110 ? 9.593 -5.290 3.323 1.00 86.00 110 HIS A CA 1
ATOM 851 C C . HIS A 1 110 ? 9.935 -4.656 1.967 1.00 86.00 110 HIS A C 1
ATOM 853 O O . HIS A 1 110 ? 10.979 -4.969 1.382 1.00 86.00 110 HIS A O 1
ATOM 859 N N . PHE A 1 111 ? 9.086 -3.745 1.478 1.00 86.25 111 PHE A N 1
ATOM 860 C CA . PHE A 1 111 ? 9.177 -3.225 0.107 1.00 86.25 111 PHE A CA 1
ATOM 861 C C . PHE A 1 111 ? 9.846 -1.851 -0.008 1.00 86.25 111 PHE A C 1
ATOM 863 O O . PHE A 1 111 ? 10.547 -1.604 -0.989 1.00 86.25 111 PHE A O 1
ATOM 870 N N . THR A 1 112 ? 9.673 -0.968 0.981 1.00 84.50 112 THR A N 1
ATOM 871 C CA . THR A 1 112 ? 10.243 0.393 0.938 1.00 84.50 112 THR A CA 1
ATOM 872 C C . THR A 1 112 ? 11.646 0.430 1.533 1.00 84.50 112 THR A C 1
ATOM 874 O O . THR A 1 112 ? 12.573 0.857 0.856 1.00 84.50 112 THR A O 1
ATOM 877 N N . VAL A 1 113 ? 11.812 -0.030 2.778 1.00 82.38 113 VAL A N 1
ATOM 878 C CA . VAL A 1 113 ? 13.111 0.018 3.487 1.00 82.38 113 VAL A CA 1
ATOM 879 C C . VAL A 1 113 ? 14.001 -1.165 3.117 1.00 82.38 113 VAL A C 1
ATOM 881 O O . VAL A 1 113 ? 15.217 -1.066 3.159 1.00 82.38 113 VAL A O 1
ATOM 884 N N . ARG A 1 114 ? 13.391 -2.271 2.689 1.00 78.25 114 ARG A N 1
ATOM 885 C CA . ARG A 1 114 ? 14.071 -3.460 2.178 1.00 78.25 114 ARG A CA 1
ATOM 886 C C . ARG A 1 114 ? 14.928 -4.222 3.202 1.00 78.25 114 ARG A C 1
ATOM 888 O O . ARG A 1 114 ? 15.928 -4.811 2.825 1.00 78.25 114 ARG A O 1
ATOM 895 N N . ILE A 1 115 ? 14.459 -4.347 4.443 1.00 74.62 115 ILE A N 1
ATOM 896 C CA . ILE A 1 115 ? 15.225 -4.956 5.557 1.00 74.62 115 ILE A CA 1
ATOM 897 C C . ILE A 1 115 ? 14.761 -6.356 6.008 1.00 74.62 115 ILE A C 1
ATOM 899 O O . ILE A 1 115 ? 15.337 -6.928 6.925 1.00 74.62 115 ILE A O 1
ATOM 903 N N . ILE A 1 116 ? 13.707 -6.919 5.411 1.00 67.00 116 ILE A N 1
ATOM 904 C CA . ILE A 1 116 ? 13.087 -8.178 5.877 1.00 67.00 116 ILE A CA 1
ATOM 905 C C . ILE A 1 116 ? 13.754 -9.420 5.242 1.00 67.00 116 ILE A C 1
ATOM 907 O O . ILE A 1 116 ? 14.073 -9.350 4.055 1.00 67.00 116 ILE A O 1
ATOM 911 N N . PRO A 1 117 ? 13.955 -10.544 5.976 1.00 56.69 117 PRO A N 1
ATOM 912 C CA . PRO A 1 117 ? 14.675 -11.730 5.487 1.00 56.69 117 PRO A CA 1
ATOM 913 C C . PRO A 1 117 ? 14.079 -12.331 4.204 1.00 56.69 117 PRO A C 1
ATOM 915 O O . PRO A 1 117 ? 12.862 -12.433 4.075 1.00 56.69 117 PRO A O 1
ATOM 918 N N . GLY A 1 118 ? 14.951 -12.749 3.277 1.00 55.97 118 GLY A N 1
ATOM 919 C CA . GLY A 1 118 ? 14.613 -13.097 1.883 1.00 55.97 118 GLY A CA 1
ATOM 920 C C . GLY A 1 118 ? 15.308 -12.215 0.837 1.00 55.97 118 GLY A C 1
ATOM 921 O O . GLY A 1 118 ? 15.087 -12.360 -0.363 1.00 55.97 118 GLY A O 1
ATOM 922 N N . LYS A 1 119 ? 16.138 -11.268 1.289 1.00 59.09 119 LYS A N 1
ATOM 923 C CA . LYS A 1 119 ? 16.817 -10.279 0.450 1.00 59.09 119 LYS A CA 1
ATOM 924 C C . LYS A 1 119 ? 18.115 -10.823 -0.145 1.00 59.09 119 LYS A C 1
ATOM 926 O O . LYS A 1 119 ? 19.185 -10.501 0.347 1.00 59.09 119 LYS A O 1
ATOM 931 N N . GLN A 1 120 ? 18.037 -11.534 -1.263 1.00 52.97 120 GLN A N 1
ATOM 932 C CA . GLN A 1 120 ? 19.185 -11.675 -2.172 1.00 52.97 120 GLN A CA 1
ATOM 933 C C . GLN A 1 120 ? 19.183 -10.563 -3.241 1.00 52.97 120 GLN A C 1
ATOM 935 O O . GLN A 1 120 ? 19.396 -10.820 -4.418 1.00 52.97 120 GLN A O 1
ATOM 940 N N . TYR A 1 121 ? 18.882 -9.317 -2.844 1.00 50.66 121 TYR A N 1
ATOM 941 C CA . TYR A 1 121 ? 18.927 -8.141 -3.739 1.00 50.66 121 TYR A CA 1
ATOM 942 C C . TYR A 1 121 ? 20.229 -7.342 -3.606 1.00 50.66 121 TYR A C 1
ATOM 944 O O . TYR A 1 121 ? 20.494 -6.487 -4.440 1.00 50.66 121 TYR A O 1
ATOM 952 N N . GLU A 1 122 ? 21.024 -7.601 -2.564 1.00 46.41 122 GLU A N 1
ATOM 953 C CA . GLU A 1 122 ? 22.325 -6.950 -2.331 1.00 46.41 122 GLU A CA 1
ATOM 954 C C . GLU A 1 122 ? 23.479 -7.958 -2.212 1.00 46.41 122 GLU A C 1
ATOM 956 O O . GLU A 1 122 ? 24.631 -7.573 -2.032 1.00 46.41 122 GLU A O 1
ATOM 961 N N . GLU A 1 123 ? 23.188 -9.257 -2.340 1.00 47.72 123 GLU A N 1
ATOM 962 C CA . GLU A 1 123 ? 24.212 -10.297 -2.404 1.00 47.72 123 GLU A CA 1
ATOM 963 C C . GLU A 1 123 ? 24.792 -10.322 -3.826 1.00 47.72 123 GLU A C 1
ATOM 965 O O . GLU A 1 123 ? 24.055 -10.417 -4.815 1.00 47.72 123 GLU A O 1
ATOM 970 N N . PHE A 1 124 ? 26.114 -10.179 -3.937 1.00 40.56 124 PHE A N 1
ATOM 971 C CA . PHE A 1 124 ? 26.816 -10.127 -5.217 1.00 40.56 124 PHE A CA 1
ATOM 972 C C . PHE A 1 124 ? 26.513 -11.398 -6.032 1.00 40.56 124 PHE A C 1
ATOM 974 O O . PHE A 1 124 ? 26.830 -12.502 -5.597 1.00 40.56 124 PHE A O 1
ATOM 981 N N . GLY A 1 125 ? 25.889 -11.242 -7.206 1.00 44.44 125 GLY A N 1
ATOM 982 C CA . GLY A 1 125 ? 25.638 -12.338 -8.150 1.00 44.44 125 GLY A CA 1
ATOM 983 C C . GLY A 1 125 ? 24.273 -13.038 -8.074 1.00 44.44 125 GLY A C 1
ATOM 984 O O . GLY A 1 125 ? 24.113 -14.055 -8.741 1.00 44.44 125 GLY A O 1
ATOM 985 N N . ILE A 1 126 ? 23.289 -12.535 -7.311 1.00 49.41 126 ILE A N 1
ATOM 986 C CA . ILE A 1 126 ? 21.978 -13.219 -7.185 1.00 49.41 126 ILE A CA 1
ATOM 987 C C . ILE A 1 126 ? 20.811 -12.420 -7.777 1.00 49.41 126 ILE A C 1
ATOM 989 O O . ILE A 1 126 ? 19.886 -13.010 -8.331 1.00 49.41 126 ILE A O 1
ATOM 993 N N . LEU A 1 127 ? 20.900 -11.088 -7.788 1.00 50.69 127 LEU A N 1
ATOM 994 C CA . LEU A 1 127 ? 20.047 -10.216 -8.599 1.00 50.69 127 LEU A CA 1
ATOM 995 C C . LEU A 1 127 ? 20.892 -9.075 -9.162 1.00 50.69 127 LEU A C 1
ATOM 997 O O . LEU A 1 127 ? 20.971 -7.984 -8.608 1.00 50.69 127 LEU A O 1
ATOM 1001 N N . GLU A 1 128 ? 21.551 -9.353 -10.283 1.00 48.84 128 GLU A N 1
ATOM 1002 C CA . GLU A 1 128 ? 22.559 -8.482 -10.900 1.00 48.84 128 GLU A CA 1
ATOM 1003 C C . GLU A 1 128 ? 22.002 -7.130 -11.393 1.00 48.84 128 GLU A C 1
ATOM 1005 O O . GLU A 1 128 ? 22.766 -6.215 -11.702 1.00 48.84 128 GLU A O 1
ATOM 1010 N N . LYS A 1 129 ? 20.672 -6.963 -11.461 1.00 56.50 129 LYS A N 1
ATOM 1011 C CA . LYS A 1 129 ? 20.036 -5.750 -11.984 1.00 56.50 129 LYS A CA 1
ATOM 1012 C C . LYS A 1 129 ? 18.744 -5.378 -11.248 1.00 56.50 129 LYS A C 1
ATOM 1014 O O . LYS A 1 129 ? 17.666 -5.885 -11.543 1.00 56.50 129 LYS A O 1
ATOM 1019 N N . THR A 1 130 ? 18.830 -4.362 -10.385 1.00 68.62 130 THR A N 1
ATOM 1020 C CA . THR A 1 130 ? 17.663 -3.602 -9.879 1.00 68.62 130 THR A CA 1
ATOM 1021 C C . THR A 1 130 ? 16.824 -3.010 -11.024 1.00 68.62 130 THR A C 1
ATOM 1023 O O . THR A 1 130 ? 15.635 -2.737 -10.846 1.00 68.62 130 THR A O 1
ATOM 1026 N N . MET A 1 131 ? 17.447 -2.826 -12.195 1.00 78.50 131 MET A N 1
ATOM 1027 C CA . MET A 1 131 ? 16.867 -2.235 -13.394 1.00 78.50 131 MET A CA 1
ATOM 1028 C C . MET A 1 131 ? 16.929 -3.215 -14.571 1.00 78.50 131 MET A C 1
ATOM 1030 O O . MET A 1 131 ? 18.014 -3.553 -15.037 1.00 78.50 131 MET A O 1
ATOM 1034 N N . VAL A 1 132 ? 15.778 -3.639 -15.078 1.00 83.56 132 VAL A N 1
ATOM 1035 C CA . VAL A 1 132 ? 15.648 -4.502 -16.263 1.00 83.56 132 VAL A CA 1
ATOM 1036 C C . VAL A 1 132 ? 15.248 -3.675 -17.485 1.00 83.56 132 VAL A C 1
ATOM 1038 O O . VAL A 1 132 ? 14.656 -2.604 -17.311 1.00 83.56 132 VAL A O 1
ATOM 1041 N N . PRO A 1 133 ? 15.568 -4.113 -18.716 1.00 85.81 133 PRO A N 1
ATOM 1042 C CA . PRO A 1 133 ? 15.053 -3.454 -19.909 1.00 85.81 133 PRO A CA 1
ATOM 1043 C C . PRO A 1 133 ? 13.522 -3.453 -19.879 1.00 85.81 133 PRO A C 1
ATOM 1045 O O . PRO A 1 133 ? 12.884 -4.441 -19.513 1.00 85.81 133 PRO A O 1
ATOM 1048 N N . LEU A 1 134 ? 12.926 -2.320 -20.2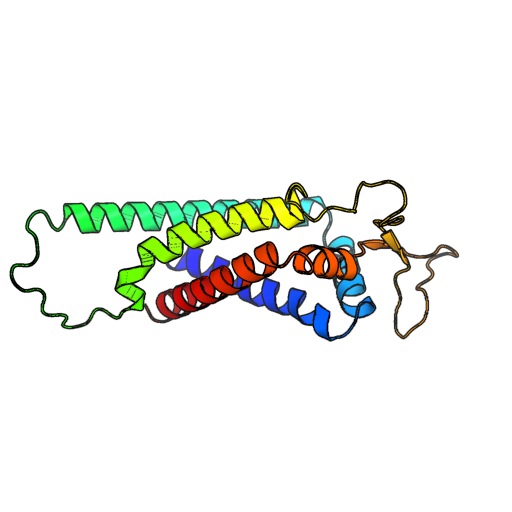33 1.00 87.69 134 LEU A N 1
ATOM 1049 C CA . LEU A 1 134 ? 11.489 -2.198 -20.393 1.00 87.69 134 LEU A CA 1
ATOM 1050 C C . LEU A 1 134 ? 11.095 -2.969 -21.650 1.00 87.69 134 LEU A C 1
ATOM 1052 O O . LEU A 1 134 ? 11.473 -2.582 -22.752 1.00 87.69 134 LEU A O 1
ATOM 1056 N N . VAL A 1 135 ? 10.325 -4.036 -21.479 1.00 87.31 135 VAL A N 1
ATOM 1057 C CA . VAL A 1 135 ? 9.789 -4.832 -22.582 1.00 87.31 135 VAL A CA 1
ATOM 1058 C C . VAL A 1 135 ? 8.335 -4.442 -22.820 1.00 87.31 135 VAL A C 1
ATOM 1060 O O . VAL A 1 135 ? 7.563 -4.248 -21.876 1.00 87.31 135 VAL A O 1
ATOM 1063 N N . LYS A 1 136 ? 7.955 -4.306 -24.088 1.00 83.06 136 LYS A N 1
ATOM 1064 C CA . LYS A 1 136 ? 6.572 -4.120 -24.519 1.00 83.06 136 LYS A CA 1
ATOM 1065 C C . LYS A 1 136 ? 6.306 -5.070 -25.683 1.00 83.06 136 LYS A C 1
ATOM 1067 O O . LYS A 1 136 ? 7.023 -5.032 -26.672 1.00 83.06 136 LYS A O 1
ATOM 1072 N N . ASP A 1 137 ? 5.288 -5.917 -25.543 1.00 81.88 137 ASP A N 1
ATOM 1073 C CA . ASP A 1 137 ? 4.884 -6.894 -26.566 1.00 81.88 137 ASP A CA 1
ATOM 1074 C C . ASP A 1 137 ? 6.025 -7.845 -27.003 1.00 81.88 137 ASP A C 1
ATOM 1076 O O . ASP A 1 137 ? 6.072 -8.301 -28.139 1.00 81.88 137 ASP A O 1
ATOM 1080 N N . GLY A 1 138 ? 6.953 -8.154 -26.087 1.00 80.38 138 GLY A N 1
ATOM 1081 C CA . GLY A 1 138 ? 8.112 -9.020 -26.343 1.00 80.38 138 GLY A CA 1
ATOM 1082 C C . GLY A 1 138 ? 9.345 -8.306 -26.910 1.00 80.38 138 GLY A C 1
ATOM 1083 O O . GLY A 1 138 ? 10.392 -8.934 -27.046 1.00 80.38 138 GLY A O 1
ATOM 1084 N N . GLU A 1 139 ? 9.262 -7.002 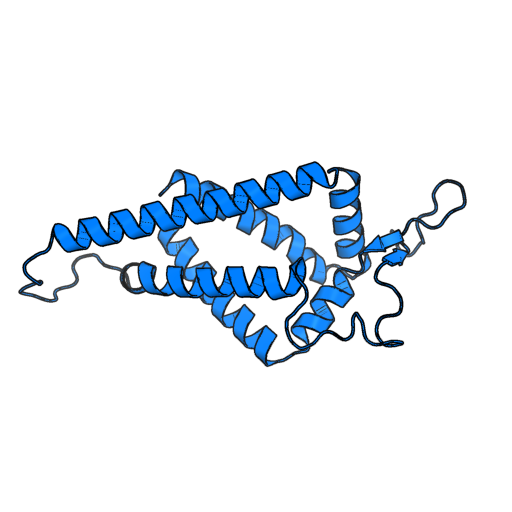-27.184 1.00 84.62 139 GLU A N 1
ATOM 1085 C CA . GLU A 1 139 ? 10.377 -6.201 -27.696 1.00 84.62 139 GLU A CA 1
ATOM 1086 C C . GLU A 1 139 ? 10.901 -5.207 -26.654 1.00 84.62 139 GLU A C 1
ATOM 1088 O O . GLU A 1 139 ? 10.144 -4.620 -25.877 1.00 84.62 139 GLU A O 1
ATOM 1093 N N . VAL A 1 140 ? 12.219 -4.990 -26.643 1.00 87.06 140 VAL A N 1
ATOM 1094 C CA . VAL A 1 140 ? 12.850 -3.997 -25.765 1.00 87.06 140 VAL A CA 1
ATOM 1095 C C . VAL A 1 140 ? 12.529 -2.592 -26.267 1.00 87.06 140 VAL A C 1
ATOM 1097 O O . VAL A 1 140 ? 12.764 -2.247 -27.425 1.00 87.06 140 VAL A O 1
ATOM 1100 N N . VAL A 1 141 ? 12.019 -1.749 -25.373 1.00 86.44 141 VAL A N 1
ATOM 1101 C CA . VAL A 1 141 ? 11.697 -0.358 -25.677 1.00 86.44 141 VAL A CA 1
ATOM 1102 C C . VAL A 1 141 ? 12.985 0.458 -25.748 1.00 86.44 141 VAL A C 1
ATOM 1104 O O . VAL A 1 141 ? 13.652 0.708 -24.742 1.00 86.44 141 VAL A O 1
ATOM 1107 N N . MET A 1 142 ? 13.296 0.930 -26.951 1.00 87.00 142 MET A N 1
ATOM 1108 C CA . MET A 1 142 ? 14.435 1.803 -27.225 1.00 87.00 142 MET A CA 1
ATOM 1109 C C . MET A 1 142 ? 13.986 3.264 -27.286 1.00 87.00 142 MET A C 1
ATOM 1111 O O . MET A 1 142 ? 12.982 3.594 -27.921 1.00 87.00 142 MET A O 1
ATOM 1115 N N . LYS A 1 143 ? 14.751 4.172 -26.675 1.00 84.00 143 LYS A N 1
ATOM 1116 C CA . LYS A 1 143 ? 14.548 5.623 -26.791 1.00 84.00 143 LYS A CA 1
ATOM 1117 C C . LYS A 1 143 ? 15.875 6.295 -27.122 1.00 84.00 143 LYS A C 1
ATOM 1119 O O . LYS A 1 143 ? 16.830 6.189 -26.361 1.00 84.00 143 LYS A O 1
ATOM 1124 N N . ASN A 1 144 ? 15.933 6.994 -28.256 1.00 82.69 144 ASN A N 1
ATOM 1125 C CA . ASN A 1 144 ? 17.138 7.675 -28.751 1.00 82.69 144 ASN A CA 1
ATOM 1126 C C . ASN A 1 144 ? 18.374 6.754 -28.849 1.00 82.69 144 ASN A C 1
ATOM 1128 O O . ASN A 1 144 ? 19.480 7.171 -28.530 1.00 82.69 144 ASN A O 1
ATOM 1132 N N . GLY A 1 145 ? 18.182 5.491 -29.248 1.00 81.00 145 GLY A N 1
ATOM 1133 C CA . GLY A 1 145 ? 19.270 4.513 -29.373 1.00 81.00 145 GLY A CA 1
ATOM 1134 C C . GLY A 1 145 ? 19.729 3.870 -28.059 1.00 81.00 145 GLY A C 1
ATOM 1135 O O . GLY A 1 145 ? 20.623 3.032 -28.090 1.00 81.00 145 GLY A O 1
ATOM 1136 N N . HIS A 1 146 ? 19.106 4.205 -26.925 1.00 82.12 146 HIS A N 1
ATOM 1137 C CA . HIS A 1 146 ? 19.386 3.592 -25.627 1.00 82.12 146 HIS A CA 1
ATOM 1138 C C . HIS A 1 146 ? 18.206 2.746 -25.141 1.00 82.12 146 HIS A C 1
ATOM 1140 O O . HIS A 1 146 ? 17.044 3.124 -25.315 1.00 82.12 146 HIS A O 1
ATOM 1146 N N . GLU A 1 147 ? 18.511 1.618 -24.499 1.00 84.69 147 GLU A N 1
ATOM 1147 C CA . GLU A 1 147 ? 17.522 0.779 -23.821 1.00 84.69 147 GLU A CA 1
ATOM 1148 C C . GLU A 1 147 ? 16.891 1.555 -22.663 1.00 84.69 147 GLU A C 1
ATOM 1150 O O . GLU A 1 147 ? 17.580 2.063 -21.771 1.00 84.69 147 GLU A O 1
ATOM 1155 N N . VAL A 1 148 ? 15.563 1.656 -22.665 1.00 85.88 148 VAL A N 1
ATOM 1156 C CA . VAL A 1 148 ? 14.839 2.211 -21.525 1.00 85.88 148 VAL A CA 1
ATOM 1157 C C . VAL A 1 148 ? 14.796 1.143 -20.447 1.00 85.88 148 VAL A C 1
ATOM 1159 O O . VAL A 1 148 ? 14.298 0.049 -20.683 1.00 85.88 148 VAL A O 1
ATOM 1162 N N . THR A 1 149 ? 15.291 1.452 -19.253 1.00 87.00 149 THR A N 1
ATOM 1163 C CA . THR A 1 149 ? 15.258 0.520 -18.124 1.00 87.00 149 THR A CA 1
ATOM 1164 C C . THR A 1 149 ? 14.162 0.884 -17.125 1.00 87.00 149 THR A C 1
ATOM 1166 O O . THR A 1 149 ? 13.747 2.041 -17.006 1.00 87.00 149 THR A O 1
ATOM 1169 N N . THR A 1 150 ? 13.667 -0.120 -16.409 1.00 87.06 150 THR A N 1
ATOM 1170 C CA . THR A 1 150 ? 12.652 0.004 -15.359 1.00 87.06 150 THR A CA 1
ATOM 1171 C C . THR A 1 150 ? 13.020 -0.847 -14.151 1.00 87.06 150 THR A C 1
ATOM 1173 O O . THR A 1 150 ? 13.812 -1.779 -14.257 1.00 87.06 150 THR A O 1
ATOM 1176 N N . PHE A 1 151 ? 12.426 -0.548 -12.998 1.00 84.25 151 PHE A N 1
ATOM 1177 C CA . PHE A 1 151 ? 12.595 -1.358 -11.799 1.00 84.25 151 PHE A CA 1
ATOM 1178 C C . PHE A 1 151 ? 12.037 -2.766 -12.008 1.00 84.25 151 PHE A C 1
ATOM 1180 O O . PHE A 1 151 ? 10.914 -2.931 -12.489 1.00 84.25 151 PHE A O 1
ATOM 1187 N N . ASN A 1 152 ? 12.798 -3.773 -11.582 1.00 86.62 152 ASN A N 1
ATOM 1188 C CA . ASN A 1 152 ? 12.360 -5.165 -11.626 1.00 86.62 152 ASN A CA 1
ATOM 1189 C C . ASN A 1 152 ? 11.418 -5.492 -10.454 1.00 86.62 152 ASN A C 1
ATOM 1191 O O . ASN A 1 152 ? 11.803 -6.095 -9.449 1.00 86.62 152 ASN A O 1
ATOM 1195 N N . VAL A 1 153 ? 10.178 -5.015 -10.557 1.00 88.25 153 VAL A N 1
ATOM 1196 C CA . VAL A 1 153 ? 9.148 -5.176 -9.523 1.00 88.25 153 VAL A CA 1
ATOM 1197 C C . VAL A 1 153 ? 8.629 -6.611 -9.473 1.00 88.25 153 VAL A C 1
ATOM 1199 O O . VAL A 1 153 ? 8.347 -7.101 -8.380 1.00 88.25 153 VAL A O 1
ATOM 1202 N N . ASN A 1 154 ? 8.542 -7.297 -10.618 1.00 90.00 154 ASN A N 1
ATOM 1203 C CA . ASN A 1 154 ? 8.111 -8.695 -10.668 1.00 90.00 154 ASN A CA 1
ATOM 1204 C C . ASN A 1 154 ? 9.003 -9.588 -9.796 1.00 90.00 154 ASN A C 1
ATOM 1206 O O . ASN A 1 154 ? 8.503 -10.192 -8.843 1.00 90.00 154 ASN A O 1
ATOM 1210 N N . ASP A 1 155 ? 10.315 -9.590 -10.049 1.00 85.19 155 ASP A N 1
ATOM 1211 C CA . ASP A 1 155 ? 11.243 -10.408 -9.268 1.00 85.19 155 ASP A CA 1
ATOM 1212 C C . ASP A 1 155 ? 11.256 -9.970 -7.806 1.00 85.19 155 ASP A C 1
ATOM 1214 O O . ASP A 1 155 ? 11.219 -10.831 -6.926 1.00 85.19 155 ASP A O 1
ATOM 1218 N N . MET A 1 156 ? 11.184 -8.650 -7.548 1.00 83.62 156 MET A N 1
ATOM 1219 C CA . MET A 1 156 ? 11.058 -8.092 -6.196 1.00 83.62 156 MET A CA 1
ATOM 1220 C C . MET A 1 156 ? 9.928 -8.754 -5.397 1.00 83.62 156 MET A C 1
ATOM 1222 O O . MET A 1 156 ? 10.109 -9.147 -4.239 1.00 83.62 156 MET A O 1
ATOM 1226 N N . MET A 1 157 ? 8.752 -8.862 -6.011 1.00 88.19 157 MET A N 1
ATOM 1227 C CA . MET A 1 157 ? 7.582 -9.477 -5.394 1.00 88.19 157 MET A CA 1
ATOM 1228 C C . MET A 1 157 ? 7.756 -10.992 -5.280 1.00 88.19 157 MET A C 1
ATOM 1230 O O . MET A 1 157 ? 7.592 -11.539 -4.188 1.00 88.19 157 MET A O 1
ATOM 1234 N N . VAL A 1 158 ? 8.133 -11.667 -6.369 1.00 87.81 158 VAL A N 1
ATOM 1235 C CA . VAL A 1 158 ? 8.257 -13.131 -6.407 1.00 87.81 158 VAL A CA 1
ATOM 1236 C C . VAL A 1 158 ? 9.270 -13.626 -5.378 1.00 87.81 158 VAL A C 1
ATOM 1238 O O . VAL A 1 158 ? 8.951 -14.527 -4.603 1.00 87.81 158 VAL A O 1
ATOM 1241 N N . ALA A 1 159 ? 10.467 -13.040 -5.306 1.00 83.06 159 ALA A N 1
ATOM 1242 C CA . ALA A 1 159 ? 11.466 -13.500 -4.344 1.00 83.06 159 ALA A CA 1
ATOM 1243 C C . ALA A 1 159 ? 11.082 -13.160 -2.895 1.00 83.06 159 ALA A C 1
ATOM 1245 O O . ALA A 1 159 ? 11.333 -13.971 -2.006 1.00 83.06 159 ALA A O 1
ATOM 1246 N N . GLY A 1 160 ? 10.403 -12.031 -2.653 1.00 82.12 160 GLY A N 1
ATOM 1247 C CA . GLY A 1 160 ? 9.868 -11.713 -1.325 1.00 82.12 160 GLY A CA 1
ATOM 1248 C C . GLY A 1 160 ? 8.857 -12.754 -0.827 1.00 82.12 160 GLY A C 1
ATOM 1249 O O . GLY A 1 160 ? 8.903 -13.164 0.331 1.00 82.12 160 GLY A O 1
ATOM 1250 N N . PHE A 1 161 ? 7.982 -13.241 -1.711 1.00 88.94 161 PHE A N 1
ATOM 1251 C CA . PHE A 1 161 ? 6.953 -14.236 -1.377 1.00 88.94 161 PHE A CA 1
ATOM 1252 C C . PHE A 1 161 ? 7.412 -15.701 -1.494 1.00 88.94 161 PHE A C 1
ATOM 1254 O O . PHE A 1 161 ? 6.708 -16.608 -1.044 1.00 88.94 161 PHE A O 1
ATOM 1261 N N . LYS A 1 162 ? 8.616 -15.973 -2.014 1.00 87.25 162 LYS A N 1
ATOM 1262 C CA . LYS A 1 162 ? 9.235 -17.310 -1.909 1.00 87.25 162 LYS A CA 1
ATOM 1263 C C . LYS A 1 162 ? 9.554 -17.690 -0.461 1.00 87.25 162 LYS A C 1
ATOM 1265 O O . LYS A 1 162 ? 9.643 -18.873 -0.137 1.00 87.25 162 LYS A O 1
ATOM 1270 N N . VAL A 1 163 ? 9.692 -16.708 0.428 1.00 86.19 163 VAL A N 1
ATOM 1271 C CA . VAL A 1 163 ? 9.868 -16.948 1.859 1.00 86.19 163 VAL A CA 1
ATOM 1272 C C . VAL A 1 163 ? 8.525 -17.345 2.476 1.00 86.19 163 VAL A C 1
ATOM 1274 O O . VAL A 1 163 ? 7.632 -16.516 2.651 1.00 86.19 163 VAL A O 1
ATOM 1277 N N . TRP A 1 164 ? 8.377 -18.626 2.826 1.00 89.50 164 TRP A N 1
ATOM 1278 C CA . TRP A 1 164 ? 7.094 -19.211 3.243 1.00 89.50 164 TRP A CA 1
ATOM 1279 C C . TRP A 1 164 ? 6.409 -18.452 4.393 1.00 89.50 164 TRP A C 1
ATOM 1281 O O . TRP A 1 164 ? 5.197 -18.245 4.358 1.00 89.50 164 TRP A O 1
ATOM 1291 N N . TRP A 1 165 ? 7.172 -18.000 5.395 1.00 89.81 165 TRP A N 1
ATOM 1292 C CA . TRP A 1 165 ? 6.614 -17.316 6.563 1.00 89.81 165 TRP A CA 1
ATOM 1293 C C . TRP A 1 165 ? 6.167 -15.887 6.228 1.00 89.81 165 TRP A C 1
ATOM 1295 O O . TRP A 1 165 ? 5.172 -15.420 6.780 1.00 89.81 165 TRP A O 1
ATOM 1305 N N . VAL A 1 166 ? 6.849 -15.214 5.289 1.00 90.75 166 VAL A N 1
ATOM 1306 C CA . VAL A 1 166 ? 6.435 -13.901 4.769 1.00 90.75 166 VAL A CA 1
ATOM 1307 C C . VAL A 1 166 ? 5.092 -14.054 4.069 1.00 90.75 166 VAL A C 1
ATOM 1309 O O . VAL A 1 166 ? 4.160 -13.303 4.349 1.00 90.75 166 VAL A O 1
ATOM 1312 N N . SER A 1 167 ? 4.954 -15.076 3.226 1.00 92.56 167 SER A N 1
ATOM 1313 C CA . SER A 1 167 ? 3.692 -15.385 2.550 1.00 92.56 167 SER A CA 1
ATOM 1314 C C . SER A 1 167 ? 2.568 -15.706 3.529 1.00 92.56 167 SER A C 1
ATOM 1316 O O . SER A 1 167 ? 1.493 -15.116 3.426 1.00 92.56 167 SER A O 1
ATOM 1318 N N . ALA A 1 168 ? 2.813 -16.558 4.529 1.00 93.44 168 ALA A N 1
ATOM 1319 C CA . ALA A 1 168 ? 1.825 -16.856 5.566 1.00 93.44 168 ALA A CA 1
ATOM 1320 C C . ALA A 1 168 ? 1.377 -15.588 6.315 1.00 93.44 168 ALA A C 1
ATOM 1322 O O . ALA A 1 168 ? 0.178 -15.368 6.501 1.00 93.44 168 ALA A O 1
ATOM 1323 N N . PHE A 1 169 ? 2.323 -14.721 6.688 1.00 93.38 169 PHE A N 1
ATOM 1324 C CA . PHE A 1 169 ? 2.027 -13.451 7.347 1.00 93.38 169 PHE A CA 1
ATOM 1325 C C . PHE A 1 169 ? 1.152 -12.537 6.479 1.00 93.38 169 PHE A C 1
ATOM 1327 O O . PHE A 1 169 ? 0.135 -12.035 6.959 1.00 93.38 169 PHE A O 1
ATOM 1334 N N . TYR A 1 170 ? 1.504 -12.353 5.202 1.00 94.44 170 TYR A N 1
ATOM 1335 C CA . TYR A 1 170 ? 0.715 -11.536 4.275 1.00 94.44 170 TYR A CA 1
ATOM 1336 C C . TYR A 1 170 ? -0.687 -12.110 4.049 1.00 94.44 170 TYR A C 1
ATOM 1338 O O . TYR A 1 170 ? -1.646 -11.347 4.073 1.00 94.44 170 TYR A O 1
ATOM 1346 N N . ILE A 1 171 ? -0.839 -13.430 3.901 1.00 95.06 171 ILE A N 1
ATOM 1347 C CA . ILE A 1 171 ? -2.153 -14.076 3.730 1.00 95.06 171 ILE A CA 1
ATOM 1348 C C . ILE A 1 171 ? -3.060 -13.787 4.932 1.00 95.06 171 ILE A C 1
ATOM 1350 O O . ILE A 1 171 ? -4.202 -13.352 4.760 1.00 95.06 171 ILE A O 1
ATOM 1354 N N . ILE A 1 172 ? -2.546 -13.977 6.152 1.00 94.12 172 ILE A N 1
ATOM 1355 C CA . ILE A 1 172 ? -3.299 -13.704 7.383 1.00 94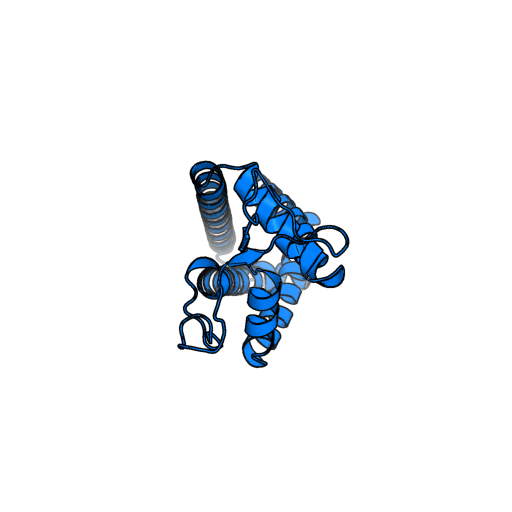.12 172 ILE A CA 1
ATOM 1356 C C . ILE A 1 172 ? -3.650 -12.215 7.471 1.00 94.12 172 ILE A C 1
ATOM 1358 O O . ILE A 1 172 ? -4.805 -11.861 7.719 1.00 94.12 172 ILE A O 1
ATOM 1362 N N . ALA A 1 173 ? -2.676 -11.334 7.236 1.00 94.44 173 ALA A N 1
ATOM 1363 C CA . ALA A 1 173 ? -2.875 -9.894 7.319 1.00 94.44 173 ALA A CA 1
ATOM 1364 C C . ALA A 1 173 ? -3.881 -9.373 6.282 1.00 94.44 173 ALA A C 1
ATOM 1366 O O . ALA A 1 173 ? -4.726 -8.545 6.619 1.00 94.44 173 ALA A O 1
ATOM 1367 N N . THR A 1 174 ? -3.853 -9.887 5.051 1.00 94.00 174 THR A N 1
ATOM 1368 C CA . THR A 1 174 ? -4.835 -9.551 4.014 1.00 94.00 174 THR A CA 1
ATOM 1369 C C . THR A 1 174 ? -6.229 -10.053 4.384 1.00 94.00 174 THR A C 1
ATOM 1371 O O . THR A 1 174 ? -7.194 -9.311 4.221 1.00 94.00 174 THR A O 1
ATOM 1374 N N . GLY A 1 175 ? -6.361 -11.252 4.961 1.00 92.69 175 GLY A N 1
ATOM 1375 C CA . GLY A 1 175 ? -7.649 -11.729 5.477 1.00 92.69 175 GLY A CA 1
ATOM 1376 C C . GLY A 1 175 ? -8.222 -10.809 6.565 1.00 92.69 175 GLY A C 1
ATOM 1377 O O . GLY A 1 175 ? -9.397 -10.434 6.522 1.00 92.69 175 GLY A O 1
ATOM 1378 N N . LEU A 1 176 ? -7.376 -10.372 7.503 1.00 92.25 176 LEU A N 1
ATOM 1379 C CA . LEU A 1 176 ? -7.751 -9.395 8.532 1.00 92.25 176 LEU A CA 1
ATOM 1380 C C . LEU A 1 176 ? -8.099 -8.026 7.933 1.00 92.25 176 LEU A C 1
ATOM 1382 O O . LEU A 1 176 ? -9.053 -7.396 8.388 1.00 92.25 176 LEU A O 1
ATOM 1386 N N . LEU A 1 177 ? -7.375 -7.587 6.899 1.00 92.62 177 LEU A N 1
ATOM 1387 C CA . LEU A 1 177 ? -7.667 -6.357 6.161 1.00 92.62 177 LEU A CA 1
ATOM 1388 C C . LEU A 1 177 ? -9.051 -6.428 5.522 1.00 92.62 177 LEU A C 1
ATOM 1390 O O . LEU A 1 177 ? -9.841 -5.506 5.694 1.00 92.62 177 LEU A O 1
ATOM 1394 N N . CYS A 1 178 ? -9.383 -7.528 4.847 1.00 91.06 178 CYS A N 1
ATOM 1395 C CA . CYS A 1 178 ? -10.704 -7.723 4.254 1.00 91.06 178 CYS A CA 1
ATOM 1396 C C . CYS A 1 178 ? -11.818 -7.661 5.307 1.00 91.06 178 CYS A C 1
ATOM 1398 O O . CYS A 1 178 ? -12.825 -6.991 5.085 1.00 91.06 178 CYS A O 1
ATOM 1400 N N . MET A 1 179 ? -11.635 -8.297 6.471 1.00 88.50 179 MET A N 1
ATOM 1401 C CA . MET A 1 179 ? -12.610 -8.211 7.568 1.00 88.50 179 MET A CA 1
ATOM 1402 C C . MET A 1 179 ? -12.767 -6.787 8.113 1.00 88.50 179 MET A C 1
ATOM 1404 O O . MET A 1 179 ? -13.894 -6.338 8.340 1.00 88.50 179 MET A O 1
ATOM 1408 N N . HIS A 1 180 ? -11.655 -6.070 8.282 1.00 90.81 180 HIS A N 1
ATOM 1409 C CA . HIS A 1 180 ? -11.639 -4.679 8.732 1.00 90.81 180 HIS A CA 1
ATOM 1410 C C . HIS A 1 180 ? -12.350 -3.749 7.736 1.00 90.81 180 HIS A C 1
ATOM 1412 O O . HIS A 1 180 ? -13.173 -2.926 8.135 1.00 90.81 180 HIS A O 1
ATOM 1418 N N . LEU A 1 181 ? -12.086 -3.921 6.436 1.00 89.38 181 LEU A N 1
ATOM 1419 C CA . LEU A 1 181 ? -12.725 -3.160 5.360 1.00 89.38 181 LEU A CA 1
ATOM 1420 C C . LEU A 1 181 ? -14.225 -3.452 5.265 1.00 89.38 181 LEU A C 1
ATOM 1422 O O . LEU A 1 181 ? -15.008 -2.512 5.172 1.00 89.38 181 LEU A O 1
ATOM 1426 N N . MET A 1 182 ? -14.637 -4.725 5.335 1.00 85.56 182 MET A N 1
ATOM 1427 C CA . MET A 1 182 ? -16.059 -5.096 5.319 1.00 85.56 182 MET A CA 1
ATOM 1428 C C . MET A 1 182 ? -16.828 -4.407 6.443 1.00 85.56 182 MET A C 1
ATOM 1430 O O . MET A 1 182 ? -17.896 -3.855 6.196 1.00 85.56 182 MET A O 1
ATOM 1434 N N . HIS A 1 183 ? -16.273 -4.388 7.658 1.00 81.25 183 HIS A N 1
ATOM 1435 C CA . HIS A 1 183 ? -16.914 -3.682 8.761 1.00 81.25 183 HIS A CA 1
ATOM 1436 C C . HIS A 1 183 ? -16.950 -2.179 8.514 1.00 81.25 183 HIS A C 1
ATOM 1438 O O . HIS A 1 183 ? -18.021 -1.589 8.599 1.00 81.25 183 HIS A O 1
ATOM 1444 N N . GLY A 1 184 ? -15.800 -1.578 8.192 1.00 79.19 184 GLY A N 1
ATOM 1445 C CA . GLY A 1 184 ? -15.678 -0.133 8.007 1.00 79.19 184 GLY A CA 1
ATOM 1446 C C . GLY A 1 184 ? -16.528 0.429 6.864 1.00 79.19 184 GLY A C 1
ATOM 1447 O O . GLY A 1 184 ? -16.891 1.596 6.918 1.00 79.19 184 GLY A O 1
ATOM 1448 N N . PHE A 1 185 ? -16.858 -0.380 5.853 1.00 76.81 185 PHE A N 1
ATOM 1449 C CA . PHE A 1 185 ? -17.774 0.005 4.775 1.00 76.81 185 PHE A CA 1
ATOM 1450 C C . PHE A 1 185 ? -19.254 -0.148 5.166 1.00 76.81 185 PHE A C 1
ATOM 1452 O O . PHE A 1 185 ? -20.098 0.596 4.680 1.00 76.81 185 PHE A O 1
ATOM 1459 N N . SER A 1 186 ? -19.573 -1.116 6.032 1.00 73.69 186 SER A N 1
ATOM 1460 C CA . SER A 1 186 ? -20.947 -1.409 6.472 1.00 73.69 186 SER A CA 1
ATOM 1461 C C . SER A 1 186 ? -21.450 -0.557 7.648 1.00 73.69 186 SER A C 1
ATOM 1463 O O . SER A 1 186 ? -22.628 -0.649 7.991 1.00 73.69 186 SER A O 1
ATOM 1465 N N . SER A 1 187 ? -20.565 0.211 8.292 1.00 65.81 187 SER A N 1
ATOM 1466 C CA . SER A 1 187 ? -20.816 0.985 9.519 1.00 65.81 187 SER A CA 1
ATOM 1467 C C . SER A 1 187 ? -20.831 2.484 9.269 1.00 65.81 187 SER A C 1
ATOM 1469 O O . SER A 1 187 ? -21.709 3.162 9.839 1.00 65.81 187 SER A O 1
#

Radius of gyration: 20.91 Å; chains: 1; bounding box: 56×34×64 Å

Secondary structure (DSSP, 8-state):
-HHHHHHHHHHHHHHHHHHHGGGG-HHHHHHHHHHHHHHS-HHHHHHHHHHHHHHHHHHHHHHHHHHHHHHHT-SS--SS---SS--HHHHHHHHHHHHHHHHHHHHHIIIII--SS---SSSTTTS--SEEE-EETTEE-EETTEEPEEE-HHHHHHHHHHSHHHHHHHHHHHHHHHHHHHHHHH-

Foldseek 3Di:
DLVLLVVVVVVVVVVVVLVVCLVVDQLRSQVVQVCVCVVAPPVRVVVVVVVNVVSLVVVVVVVVVVVVVVVVVPPDDDPDPDDPDQDPLNVCLVVLSVLLVVVVVVVCCVQPVNPDPLDPPPPPPDNPDQWDFNDDPNDGDDDPNDGDITGSVSVSVVSCVVPPVSVVSVVVNVVSVVSNSVVSVVD

pLDDT: mean 84.05, std 13.19, range [40.56, 97.56]